Protein AF-A0AAV5C1N0-F1 (afdb_monomer)

Mean predicted aligned error: 14.55 Å

pLDDT: mean 70.45, std 25.02, range [22.5, 97.5]

Nearest PDB structures (foldseek):
  3pv3-assembly1_D  TM=8.594E-01  e=2.842E-11  Legionella fallonii
  5il9-assembly1_A  TM=8.150E-01  e=1.473E-11  Arabidopsis thaliana
  3pv2-assembly1_A  TM=8.608E-01  e=6.460E-11  Legionella fallonii
  5ilb-assembly1_A  TM=8.138E-01  e=8.494E-11  Arabidopsis thaliana
  3pv4-assembly1_A  TM=8.490E-01  e=3.525E-10  Legionella fallonii

Structure (mmCIF, N/CA/C/O backbone):
data_AF-A0AAV5C1N0-F1
#
_entry.id   AF-A0AAV5C1N0-F1
#
loop_
_atom_site.group_PDB
_atom_site.id
_atom_site.type_symbol
_atom_site.label_atom_id
_atom_site.label_alt_id
_atom_site.label_comp_id
_atom_site.label_asym_id
_atom_site.label_entity_id
_atom_site.label_seq_id
_atom_site.pdbx_PDB_ins_code
_atom_site.Cartn_x
_atom_site.Cartn_y
_atom_site.Cartn_z
_atom_site.occupancy
_atom_site.B_iso_or_equiv
_atom_site.auth_seq_id
_atom_site.auth_comp_id
_atom_site.auth_asym_id
_atom_site.auth_atom_id
_atom_site.pdbx_PDB_model_num
ATOM 1 N N . MET A 1 1 ? -68.574 27.569 -13.570 1.00 44.53 1 MET A N 1
ATOM 2 C CA . MET A 1 1 ? -67.885 26.895 -14.691 1.00 44.53 1 MET A CA 1
ATOM 3 C C . MET A 1 1 ? -66.525 27.544 -14.885 1.00 44.53 1 MET A C 1
ATOM 5 O O . MET A 1 1 ? -66.462 28.665 -15.374 1.00 44.53 1 MET A O 1
ATOM 9 N N . ARG A 1 2 ? -65.455 26.889 -14.433 1.00 36.78 2 ARG A N 1
ATOM 10 C CA . ARG A 1 2 ? -64.068 27.231 -14.766 1.00 36.78 2 ARG A CA 1
ATOM 11 C C . ARG A 1 2 ? -63.319 25.917 -14.945 1.00 36.78 2 ARG A C 1
ATOM 13 O O . ARG A 1 2 ? -63.436 25.041 -14.096 1.00 36.78 2 ARG A O 1
ATOM 20 N N . ALA A 1 3 ? -62.678 25.792 -16.099 1.00 36.94 3 ALA A N 1
ATOM 21 C CA . ALA A 1 3 ? -61.961 24.614 -16.547 1.00 36.94 3 ALA A CA 1
ATOM 22 C C . ALA A 1 3 ? -60.605 24.499 -15.842 1.00 36.94 3 ALA A C 1
ATOM 24 O O . ALA A 1 3 ? -59.922 25.502 -15.632 1.00 36.94 3 ALA A O 1
ATOM 25 N N . GLU A 1 4 ? -60.244 23.266 -15.504 1.00 35.31 4 GLU A N 1
ATOM 26 C CA . GLU A 1 4 ? -58.909 22.861 -15.083 1.00 35.31 4 GLU A CA 1
ATOM 27 C C . GLU A 1 4 ? -57.977 22.834 -16.302 1.00 35.31 4 GLU A C 1
ATOM 29 O O . GLU A 1 4 ? -58.313 22.270 -17.342 1.00 35.31 4 GLU A O 1
ATOM 34 N N . SER A 1 5 ? -56.790 23.427 -16.171 1.00 37.03 5 SER A N 1
ATOM 35 C CA . SER A 1 5 ? -55.675 23.215 -17.092 1.00 37.03 5 SER A CA 1
ATOM 36 C C . SER A 1 5 ? -54.483 22.687 -16.301 1.00 37.03 5 SER A C 1
ATOM 38 O O . SER A 1 5 ? -53.835 23.423 -15.556 1.00 37.03 5 SER A O 1
ATOM 40 N N . SER A 1 6 ? -54.223 21.395 -16.467 1.00 38.34 6 SER A N 1
ATOM 41 C CA . SER A 1 6 ? -53.024 20.692 -16.030 1.00 38.34 6 SER A CA 1
ATOM 42 C C . SER A 1 6 ? -51.804 21.162 -16.826 1.00 38.34 6 SER A C 1
ATOM 44 O O . SER A 1 6 ? -51.782 21.026 -18.050 1.00 38.34 6 SER A O 1
ATOM 46 N N . LEU A 1 7 ? -50.769 21.649 -16.144 1.00 36.94 7 LEU A N 1
ATOM 47 C CA . LEU A 1 7 ? -49.434 21.825 -16.717 1.00 36.94 7 LEU A CA 1
ATOM 48 C C . LEU A 1 7 ? -48.414 21.174 -15.783 1.00 36.94 7 LEU A C 1
ATOM 50 O O . LEU A 1 7 ? -48.184 21.631 -14.666 1.00 36.94 7 LEU A O 1
ATOM 54 N N . SER A 1 8 ? -47.836 20.070 -16.250 1.00 37.59 8 SER A N 1
ATOM 55 C CA . SER A 1 8 ? -46.669 19.425 -15.652 1.00 37.59 8 SER A CA 1
ATOM 56 C C . SER A 1 8 ? -45.430 20.316 -15.835 1.00 37.59 8 SER A C 1
ATOM 58 O O . SER A 1 8 ? -45.275 20.906 -16.908 1.00 37.59 8 SER A O 1
ATOM 60 N N . PRO A 1 9 ? -44.526 20.415 -14.844 1.00 33.91 9 PRO A N 1
ATOM 61 C CA . PRO A 1 9 ? -43.261 21.118 -15.027 1.00 33.91 9 PRO A CA 1
ATOM 62 C C . PRO A 1 9 ? -42.309 20.320 -15.943 1.00 33.91 9 PRO A C 1
ATOM 64 O O . PRO A 1 9 ? -42.365 19.086 -15.962 1.00 33.91 9 PRO A O 1
ATOM 67 N N . PRO A 1 10 ? -41.436 20.999 -16.711 1.00 34.69 10 PRO A N 1
ATOM 68 C CA . PRO A 1 10 ? -40.462 20.343 -17.579 1.00 34.69 10 PRO A CA 1
ATOM 69 C C . PRO A 1 10 ? -39.362 19.643 -16.756 1.00 34.69 10 PRO A C 1
ATOM 71 O O . PRO A 1 10 ? -39.074 20.070 -15.636 1.00 34.69 10 PRO A O 1
ATOM 74 N N . PRO A 1 11 ? -38.719 18.590 -17.295 1.00 33.69 11 PRO A N 1
ATOM 75 C CA . PRO A 1 11 ? -37.624 17.913 -16.610 1.00 33.69 11 PRO A CA 1
ATOM 76 C C . PRO A 1 11 ? -36.374 18.803 -16.532 1.00 33.69 11 PRO A C 1
ATOM 78 O O . PRO A 1 11 ? -36.029 19.504 -17.486 1.00 33.69 11 PRO A O 1
ATOM 81 N N . GLU A 1 12 ? -35.695 18.757 -15.384 1.00 33.94 12 GLU A N 1
ATOM 82 C CA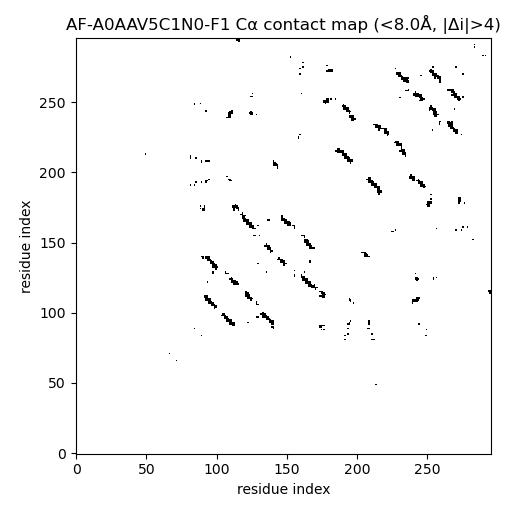 . GLU A 1 12 ? -34.456 19.493 -15.120 1.00 33.94 12 GLU A CA 1
ATOM 83 C C . GLU A 1 12 ? -33.305 19.089 -16.067 1.00 33.94 12 GLU A C 1
ATOM 85 O O . GLU A 1 12 ? -33.171 17.917 -16.435 1.00 33.94 12 GLU A O 1
ATOM 90 N N . PRO A 1 13 ? -32.414 20.029 -16.434 1.00 30.92 13 PRO A N 1
ATOM 91 C CA . PRO A 1 13 ? -31.246 19.729 -17.247 1.00 30.92 13 PRO A CA 1
ATOM 92 C C . PRO A 1 13 ? -30.165 18.989 -16.441 1.00 30.92 13 PRO A C 1
ATOM 94 O O . PRO A 1 13 ? -29.684 19.450 -15.406 1.00 30.92 13 PRO A O 1
ATOM 97 N N . HIS A 1 14 ? -29.707 17.856 -16.975 1.00 29.02 14 HIS A N 1
ATOM 98 C CA . HIS A 1 14 ? -28.542 17.126 -16.477 1.00 29.02 14 HIS A CA 1
ATOM 99 C C . HIS A 1 14 ? -27.260 17.974 -16.574 1.00 29.02 14 HIS A C 1
ATOM 101 O O . HIS A 1 14 ? -26.640 18.086 -17.635 1.00 29.02 14 HIS A O 1
ATOM 107 N N . HIS A 1 15 ? -26.800 18.520 -15.448 1.00 28.09 15 HIS A N 1
ATOM 108 C CA . HIS A 1 15 ? -25.473 19.123 -15.334 1.00 28.09 15 HIS A CA 1
ATOM 109 C C . HIS A 1 15 ? -24.375 18.044 -15.348 1.00 28.09 15 HIS A C 1
ATOM 111 O O . HIS A 1 15 ? -24.051 17.441 -14.324 1.00 28.09 15 HIS A O 1
ATOM 117 N N . ARG A 1 16 ? -23.741 17.830 -16.507 1.00 25.73 16 ARG A N 1
ATOM 118 C CA . ARG A 1 16 ? -22.434 17.157 -16.594 1.00 25.73 16 ARG A CA 1
ATOM 119 C C . ARG A 1 16 ? -21.362 18.082 -16.004 1.00 25.73 16 ARG A C 1
ATOM 121 O O . ARG A 1 16 ? -21.027 19.098 -16.607 1.00 25.73 16 ARG A O 1
ATOM 128 N N . ARG A 1 17 ? -20.822 17.749 -14.826 1.00 27.58 17 ARG A N 1
ATOM 129 C CA . ARG A 1 17 ? -19.675 18.460 -14.231 1.00 27.58 17 ARG A CA 1
ATOM 130 C C . ARG A 1 17 ? -18.381 18.022 -14.921 1.00 27.58 17 ARG A C 1
ATOM 132 O O . ARG A 1 17 ? -17.992 16.861 -14.830 1.00 27.58 17 ARG A O 1
ATOM 139 N N . GLY A 1 18 ? -17.740 18.953 -15.624 1.00 22.94 18 GLY A N 1
ATOM 140 C CA . GLY A 1 18 ? -16.372 18.810 -16.120 1.00 22.94 18 GLY A CA 1
ATOM 141 C C . GLY A 1 18 ? -15.344 19.009 -15.002 1.00 22.94 18 GLY A C 1
ATOM 142 O O . GLY A 1 18 ? -15.594 19.727 -14.036 1.00 22.94 18 GLY A O 1
ATOM 143 N N . TRP A 1 19 ? -14.190 18.360 -15.139 1.00 23.97 19 TRP A N 1
ATOM 144 C CA . TRP A 1 19 ? -13.042 18.495 -14.242 1.00 23.97 19 TRP A CA 1
ATOM 145 C C . TRP A 1 19 ? -12.209 19.728 -14.621 1.00 23.97 19 TRP A C 1
ATOM 147 O O . TRP A 1 19 ? -11.927 19.944 -15.800 1.00 23.97 19 TRP A O 1
ATOM 157 N N . ILE A 1 20 ? -11.799 20.517 -13.625 1.00 23.50 20 ILE A N 1
ATOM 158 C CA . ILE A 1 20 ? -10.892 21.664 -13.782 1.00 23.50 20 ILE A CA 1
ATOM 159 C C . ILE A 1 20 ? -9.464 21.198 -13.464 1.00 23.50 20 ILE A C 1
ATOM 161 O O . ILE A 1 20 ? -9.229 20.612 -12.409 1.00 23.50 20 ILE A O 1
ATOM 165 N N . TYR A 1 21 ? -8.520 21.469 -14.367 1.00 23.17 21 TYR A N 1
ATOM 166 C CA . TYR A 1 21 ? -7.080 21.325 -14.137 1.00 23.17 21 TYR A CA 1
ATOM 167 C C . TYR A 1 21 ? -6.487 22.691 -13.778 1.00 23.17 21 TYR A C 1
ATOM 169 O O . TYR A 1 21 ? -6.706 23.660 -14.502 1.00 23.17 21 TYR A O 1
ATOM 177 N N . ASP A 1 22 ? -5.719 22.751 -12.689 1.00 28.48 22 ASP A N 1
ATOM 178 C CA . ASP A 1 22 ? -4.916 23.917 -12.311 1.00 28.48 22 ASP A CA 1
ATOM 179 C C . ASP A 1 22 ? -3.481 23.746 -12.839 1.00 28.48 22 ASP A C 1
ATOM 181 O O . ASP A 1 22 ? -2.789 22.769 -12.527 1.00 28.48 22 ASP A O 1
ATOM 185 N N . ALA A 1 23 ? -3.057 24.679 -13.689 1.00 25.83 23 ALA A N 1
ATOM 186 C CA . ALA A 1 23 ? -1.699 24.793 -14.193 1.00 25.83 23 ALA A CA 1
ATOM 187 C C . ALA A 1 23 ? -0.957 25.810 -13.317 1.00 25.83 23 ALA A C 1
ATOM 189 O O . ALA A 1 23 ? -1.116 27.018 -13.475 1.00 25.83 23 ALA A O 1
ATOM 190 N N . GLY A 1 24 ? -0.156 25.313 -12.375 1.00 26.77 24 GLY A N 1
ATOM 191 C CA . GLY A 1 24 ? 0.537 26.157 -11.405 1.00 26.77 24 GLY A CA 1
ATOM 192 C C . GLY A 1 24 ? 1.529 27.163 -12.012 1.00 26.77 24 GLY A C 1
ATOM 193 O O . GLY A 1 24 ? 2.147 26.933 -13.051 1.00 26.77 24 GLY A O 1
ATOM 194 N N . GLY A 1 25 ? 1.748 28.253 -11.276 1.00 27.77 25 GLY A N 1
ATOM 195 C CA . GLY A 1 25 ? 2.894 29.165 -11.378 1.00 27.77 25 GLY A CA 1
ATOM 196 C C . GLY A 1 25 ? 3.112 29.852 -10.016 1.00 27.77 25 GLY A C 1
ATOM 197 O O . GLY A 1 25 ? 2.160 29.953 -9.251 1.00 27.77 25 GLY A O 1
ATOM 198 N N . ARG A 1 26 ? 4.291 30.342 -9.602 1.00 31.16 26 ARG A N 1
ATOM 199 C CA . ARG A 1 26 ? 5.593 30.635 -10.245 1.00 31.16 26 ARG A CA 1
ATOM 200 C C . ARG A 1 26 ? 6.709 30.690 -9.171 1.00 31.16 26 ARG A C 1
ATOM 202 O O . ARG A 1 26 ? 6.413 31.012 -8.026 1.00 31.16 26 ARG A O 1
ATOM 209 N N . ASP A 1 27 ? 7.973 30.511 -9.576 1.00 27.55 27 ASP A N 1
ATOM 210 C CA . ASP A 1 27 ? 9.177 31.053 -8.900 1.00 27.55 27 ASP A CA 1
ATOM 211 C C . ASP A 1 27 ? 9.728 32.215 -9.767 1.00 27.55 27 ASP A C 1
ATOM 213 O O . ASP A 1 27 ? 9.860 32.041 -10.986 1.00 27.55 27 ASP A O 1
ATOM 217 N N . PRO A 1 28 ? 9.978 33.420 -9.213 1.00 31.06 28 PRO A N 1
ATOM 218 C CA . PRO A 1 28 ? 10.222 34.642 -9.976 1.00 31.06 28 PRO A CA 1
ATOM 219 C C . PRO A 1 28 ? 11.709 34.904 -10.252 1.00 31.06 28 PRO A C 1
ATOM 221 O O . PRO A 1 28 ? 12.227 35.945 -9.868 1.00 31.06 28 PRO A O 1
ATOM 224 N N . ARG A 1 29 ? 12.428 34.013 -10.936 1.00 28.14 29 ARG A N 1
ATOM 225 C CA . ARG A 1 29 ? 13.792 34.309 -11.417 1.00 28.14 29 ARG A CA 1
ATOM 226 C C . ARG A 1 29 ? 14.078 33.577 -12.721 1.00 28.14 29 ARG A C 1
ATOM 228 O O . ARG A 1 29 ? 14.681 32.521 -12.690 1.00 28.14 29 ARG A O 1
ATOM 235 N N . ILE A 1 30 ? 13.610 34.134 -13.839 1.00 31.52 30 ILE A N 1
ATOM 236 C CA . ILE A 1 30 ? 14.197 34.098 -15.197 1.00 31.52 30 ILE A CA 1
ATOM 237 C C . ILE A 1 30 ? 13.247 34.920 -16.081 1.00 31.52 30 ILE A C 1
ATOM 239 O O . ILE A 1 30 ? 12.087 34.561 -16.283 1.00 31.52 30 ILE A O 1
ATOM 243 N N . GLY A 1 31 ? 13.727 36.065 -16.564 1.00 31.59 31 GLY A N 1
ATOM 244 C CA . GLY A 1 31 ? 13.015 36.899 -17.523 1.00 31.59 31 GLY A CA 1
ATOM 245 C C . GLY A 1 31 ? 13.106 36.305 -18.925 1.00 31.59 31 GLY A C 1
ATOM 246 O O . GLY A 1 31 ? 14.193 36.201 -19.483 1.00 31.59 31 GLY A O 1
ATOM 247 N N . CYS A 1 32 ? 11.959 35.943 -19.493 1.00 23.91 32 CYS A N 1
ATOM 248 C CA . CYS A 1 32 ? 11.733 35.853 -20.934 1.00 23.91 32 CYS A CA 1
ATOM 249 C C . CYS A 1 32 ? 10.249 36.124 -21.192 1.00 23.91 32 CYS A C 1
ATOM 251 O O . CYS A 1 32 ? 9.385 35.353 -20.775 1.00 23.91 32 CYS A O 1
ATOM 253 N N . SER A 1 33 ? 9.950 37.246 -21.847 1.00 26.34 33 SER A N 1
ATOM 254 C CA . SER A 1 33 ? 8.613 37.539 -22.352 1.00 26.34 33 SER A CA 1
ATOM 255 C C . SER A 1 33 ? 8.386 36.745 -23.633 1.00 26.34 33 SER A C 1
ATOM 257 O O . SER A 1 33 ? 9.151 36.915 -24.580 1.00 26.34 33 SER A O 1
ATOM 259 N N . VAL A 1 34 ? 7.319 35.952 -23.708 1.00 26.77 34 VAL A N 1
ATOM 260 C CA . VAL A 1 34 ? 6.735 35.562 -24.997 1.00 26.77 34 VAL A CA 1
ATOM 261 C C . VAL A 1 34 ? 5.218 35.569 -24.862 1.00 26.77 34 VAL A C 1
ATOM 263 O O . VAL A 1 34 ? 4.654 35.017 -23.918 1.00 26.77 34 VAL A O 1
ATOM 266 N N . ALA A 1 35 ? 4.598 36.278 -25.800 1.00 22.50 35 ALA A N 1
ATOM 267 C CA . ALA A 1 35 ? 3.173 36.483 -25.945 1.00 22.50 35 ALA A CA 1
ATOM 268 C C . ALA A 1 35 ? 2.392 35.165 -26.026 1.00 22.50 35 ALA A C 1
ATOM 270 O O . ALA A 1 35 ? 2.872 34.154 -26.538 1.00 22.50 35 ALA A O 1
ATOM 271 N N . ALA A 1 36 ? 1.158 35.216 -25.532 1.00 29.45 36 ALA A N 1
ATOM 272 C CA . ALA A 1 36 ? 0.193 34.139 -25.618 1.00 29.45 36 ALA A CA 1
ATOM 273 C C . ALA A 1 36 ? -0.060 33.747 -27.084 1.00 29.45 36 ALA A C 1
ATOM 275 O O . ALA A 1 36 ? -0.732 34.461 -27.824 1.00 29.45 36 ALA A O 1
ATOM 276 N N . GLN A 1 37 ? 0.450 32.585 -27.481 1.00 22.94 37 GLN A N 1
ATOM 277 C CA . GLN A 1 37 ? -0.051 31.823 -28.616 1.00 22.94 37 GLN A CA 1
ATOM 278 C C . GLN A 1 37 ? -0.238 30.375 -28.166 1.00 22.94 37 GLN A C 1
ATOM 280 O O . GLN A 1 37 ? 0.661 29.736 -27.622 1.00 22.94 37 GLN A O 1
ATOM 285 N N . HIS A 1 38 ? -1.466 29.894 -28.326 1.00 29.88 38 HIS A N 1
ATOM 286 C CA . HIS A 1 38 ? -1.871 28.534 -28.021 1.00 29.88 38 HIS A CA 1
ATOM 287 C C . HIS A 1 38 ? -1.184 27.550 -28.977 1.00 29.88 38 HIS A C 1
ATOM 289 O O . HIS A 1 38 ? -1.619 27.379 -30.113 1.00 29.88 38 HIS A O 1
ATOM 295 N N . THR A 1 39 ? -0.167 26.840 -28.493 1.00 23.78 39 THR A N 1
ATOM 296 C CA . THR A 1 39 ? 0.412 25.680 -29.186 1.00 23.78 39 THR A CA 1
ATOM 297 C C . THR A 1 39 ? 0.686 24.561 -28.184 1.00 23.78 39 THR A C 1
ATOM 299 O O . THR A 1 39 ? 1.431 24.723 -27.218 1.00 23.78 39 THR A O 1
ATOM 302 N N . LYS A 1 40 ? 0.058 23.397 -28.401 1.00 29.91 40 LYS A N 1
ATOM 303 C CA . LYS A 1 40 ? 0.331 22.162 -27.654 1.00 29.91 40 LYS A CA 1
ATOM 304 C C . LYS A 1 40 ? 1.699 21.624 -28.081 1.00 29.91 40 LYS A C 1
ATOM 306 O O . LYS A 1 40 ? 1.840 21.137 -29.197 1.00 29.91 40 LYS A O 1
ATOM 311 N N . HIS A 1 41 ? 2.680 21.658 -27.184 1.00 24.55 41 HIS A N 1
ATOM 312 C CA . HIS A 1 41 ? 3.932 20.921 -27.347 1.00 24.55 41 HIS A CA 1
ATOM 313 C C . HIS A 1 41 ? 3.937 19.694 -26.434 1.00 24.55 41 HIS A C 1
ATOM 315 O O . HIS A 1 41 ? 3.961 19.816 -25.212 1.00 24.55 41 HIS A O 1
ATOM 321 N N . ILE A 1 42 ? 3.966 18.505 -27.036 1.00 31.16 42 ILE A N 1
ATOM 322 C CA . ILE A 1 42 ? 4.436 17.291 -26.366 1.00 31.16 42 ILE A CA 1
ATOM 323 C C . ILE A 1 42 ? 5.962 17.365 -26.397 1.00 31.16 42 ILE A C 1
ATOM 325 O O . ILE A 1 42 ? 6.571 17.220 -27.455 1.00 31.16 42 ILE A O 1
ATOM 329 N N . ARG A 1 43 ? 6.591 17.640 -25.251 1.00 24.92 43 ARG A N 1
ATOM 330 C CA . ARG A 1 43 ? 8.040 17.470 -25.103 1.00 24.92 43 ARG A CA 1
ATOM 331 C C . ARG A 1 43 ? 8.323 16.025 -24.722 1.00 24.92 43 ARG A C 1
ATOM 333 O O . ARG A 1 43 ? 8.085 15.624 -23.589 1.00 24.92 43 ARG A O 1
ATOM 340 N N . ILE A 1 44 ? 8.873 15.274 -25.669 1.00 28.92 44 ILE A N 1
ATOM 341 C CA . ILE A 1 44 ? 9.624 14.054 -25.378 1.00 28.92 44 ILE A CA 1
ATOM 342 C C . ILE A 1 44 ? 11.040 14.519 -25.027 1.00 28.92 44 ILE A C 1
ATOM 344 O O . ILE A 1 44 ? 11.819 14.869 -25.913 1.00 28.92 44 ILE A O 1
ATOM 348 N N . CYS A 1 45 ? 11.358 14.604 -23.736 1.00 23.61 45 CYS A N 1
ATOM 349 C CA . CYS A 1 45 ? 12.742 14.764 -23.294 1.00 23.61 45 CYS A CA 1
ATOM 350 C C . CYS A 1 45 ? 13.368 13.369 -23.160 1.00 23.61 45 CYS A C 1
ATOM 352 O O . CYS A 1 45 ? 12.765 12.463 -22.593 1.00 23.61 45 CYS A O 1
ATOM 354 N N . GLY A 1 46 ? 14.538 13.196 -23.774 1.00 25.33 46 GLY A N 1
ATOM 355 C CA . GLY A 1 46 ? 15.156 11.899 -24.039 1.00 25.33 46 GLY A CA 1
ATOM 356 C C . GLY A 1 46 ? 15.556 11.060 -22.818 1.00 25.33 46 GLY A C 1
ATOM 357 O O . GLY A 1 46 ? 15.682 11.541 -21.696 1.00 25.33 46 GLY A O 1
ATOM 358 N N . ASN A 1 47 ? 15.800 9.784 -23.132 1.00 28.02 47 ASN A N 1
ATOM 359 C CA . ASN A 1 47 ? 16.362 8.667 -22.358 1.00 28.02 47 ASN A CA 1
ATOM 360 C C . ASN A 1 47 ? 15.593 8.068 -21.171 1.00 28.02 47 ASN A C 1
ATOM 362 O O . ASN A 1 47 ? 15.956 6.970 -20.752 1.00 28.02 47 ASN A O 1
ATOM 366 N N . SER A 1 48 ? 14.485 8.654 -20.724 1.00 32.41 48 SER A N 1
ATOM 367 C CA . SER A 1 48 ? 13.623 8.046 -19.698 1.00 32.41 48 SER A CA 1
ATOM 368 C C . SER A 1 48 ? 12.198 7.940 -20.237 1.00 32.41 48 SER A C 1
ATOM 370 O O . SER A 1 48 ? 11.470 8.926 -20.260 1.00 32.41 48 SER A O 1
ATOM 372 N N . GLY A 1 49 ? 11.813 6.762 -20.739 1.00 29.47 49 GLY A N 1
ATOM 373 C CA . GLY A 1 49 ? 10.511 6.496 -21.369 1.00 29.47 49 GLY A CA 1
ATOM 374 C C . GLY A 1 49 ? 9.323 6.566 -20.404 1.00 29.47 49 GLY A C 1
ATOM 375 O O . GLY A 1 49 ? 8.707 5.548 -20.109 1.00 29.47 49 GLY A O 1
ATOM 376 N N . VAL A 1 50 ? 8.994 7.762 -19.919 1.00 31.23 50 VAL A N 1
ATOM 377 C CA . VAL A 1 50 ? 7.826 8.030 -19.076 1.00 31.23 50 VAL A CA 1
ATOM 378 C C . VAL A 1 50 ? 6.719 8.620 -19.946 1.00 31.23 50 VAL A C 1
ATOM 380 O O . VAL A 1 50 ? 6.865 9.714 -20.491 1.00 31.23 50 VAL A O 1
ATOM 383 N N . ILE A 1 51 ? 5.598 7.906 -20.065 1.00 33.44 51 ILE A N 1
ATOM 384 C CA . ILE A 1 51 ? 4.372 8.412 -20.690 1.00 33.44 51 ILE A CA 1
ATOM 385 C C . ILE A 1 51 ? 3.438 8.871 -19.568 1.00 33.44 51 ILE A C 1
ATOM 387 O O . ILE A 1 51 ? 3.024 8.079 -18.726 1.00 33.44 51 ILE A O 1
ATOM 391 N N . LEU A 1 52 ? 3.117 10.164 -19.544 1.00 28.44 52 LEU A N 1
ATOM 392 C CA . LEU A 1 52 ? 2.026 10.704 -18.735 1.00 28.44 52 LEU A CA 1
ATOM 393 C C . LEU A 1 52 ? 0.779 10.778 -19.619 1.00 28.44 52 LEU A C 1
ATOM 395 O O . LEU A 1 52 ? 0.719 11.614 -20.520 1.00 28.44 52 LEU A O 1
ATOM 399 N N . VAL A 1 53 ? -0.213 9.924 -19.361 1.00 32.44 53 VAL A N 1
ATOM 400 C CA . VAL A 1 53 ? -1.521 10.004 -20.023 1.00 32.44 53 VAL A CA 1
ATOM 401 C C . VAL A 1 53 ? -2.457 10.845 -19.159 1.00 32.44 53 VAL A C 1
ATOM 403 O O . VAL A 1 53 ? -2.802 10.476 -18.039 1.00 32.44 53 VAL A O 1
ATOM 406 N N . ALA A 1 54 ? -2.851 12.009 -19.674 1.00 29.45 54 ALA A N 1
ATOM 407 C CA . ALA A 1 54 ? -3.942 12.804 -19.125 1.00 29.45 54 ALA A CA 1
ATOM 408 C C . ALA A 1 54 ? -5.192 12.571 -19.984 1.00 29.45 54 ALA A C 1
ATOM 410 O O . ALA A 1 54 ? -5.197 12.900 -21.171 1.00 29.45 54 ALA A O 1
ATOM 411 N N . HIS A 1 55 ? -6.257 12.023 -19.396 1.00 26.89 55 HIS A N 1
ATOM 412 C CA . HIS A 1 55 ? -7.544 11.894 -20.076 1.00 26.89 55 HIS A CA 1
ATOM 413 C C . HIS A 1 55 ? -8.265 13.247 -20.100 1.00 26.89 55 HIS A C 1
ATOM 415 O O . HIS A 1 55 ? -8.956 13.619 -19.156 1.00 26.89 55 HIS A O 1
ATOM 421 N N . HIS A 1 56 ? -8.144 13.970 -21.213 1.00 28.70 56 HIS A N 1
ATOM 422 C CA . HIS A 1 56 ? -9.102 15.008 -21.583 1.00 28.70 56 HIS A CA 1
ATOM 423 C C . HIS A 1 56 ? -9.888 14.552 -22.809 1.00 28.70 56 HIS A C 1
ATOM 425 O O . HIS A 1 56 ? -9.342 14.442 -23.905 1.00 28.70 56 HIS A O 1
ATOM 431 N N . HIS A 1 57 ? -11.189 14.327 -22.627 1.00 32.59 57 HIS A N 1
ATOM 432 C CA . HIS A 1 57 ? -12.133 14.217 -23.733 1.00 32.59 57 HIS A CA 1
ATOM 433 C C . HIS A 1 57 ? -12.224 15.565 -24.459 1.00 32.59 57 HIS A C 1
ATOM 435 O O . HIS A 1 57 ? -12.912 16.474 -23.999 1.00 32.59 57 HIS A O 1
ATOM 441 N N . LEU A 1 58 ? -11.545 15.691 -25.598 1.00 28.84 58 LEU A N 1
ATOM 442 C CA . LEU A 1 58 ? -11.819 16.715 -26.605 1.00 28.84 58 LEU A CA 1
ATOM 443 C C . LEU A 1 58 ? -11.729 16.077 -27.994 1.00 28.84 58 LEU A C 1
ATOM 445 O O . LEU A 1 58 ? -10.748 15.406 -28.314 1.00 28.84 58 LEU A O 1
ATOM 449 N N . SER A 1 59 ? -12.769 16.294 -28.798 1.00 30.44 59 SER A N 1
ATOM 450 C CA . SER A 1 59 ? -12.858 15.892 -30.203 1.00 30.44 59 SER A CA 1
ATOM 451 C C . SER A 1 59 ? -11.640 16.378 -31.013 1.00 30.44 59 SER A C 1
ATOM 453 O O . SER A 1 59 ? -11.116 17.461 -30.735 1.00 30.44 59 SER A O 1
ATOM 455 N N . PRO A 1 60 ? -11.163 15.611 -32.011 1.00 37.16 60 PRO A N 1
ATOM 456 C CA . PRO A 1 60 ? -9.883 15.875 -32.656 1.00 37.16 60 PRO A CA 1
ATOM 457 C C . PRO A 1 60 ? -10.016 17.008 -33.679 1.00 37.16 60 PRO A C 1
ATOM 459 O O . PRO A 1 60 ? -10.791 16.903 -34.622 1.00 37.16 60 PRO A O 1
ATOM 462 N N . GLN A 1 61 ? -9.236 18.080 -33.517 1.00 34.12 61 GLN A N 1
ATOM 463 C CA . GLN A 1 61 ? -9.080 19.114 -34.555 1.00 34.12 61 GLN A CA 1
ATOM 464 C C . GLN A 1 61 ? -7.650 19.266 -35.087 1.00 34.12 61 GLN A C 1
ATOM 466 O O . GLN A 1 61 ? -7.423 20.107 -35.946 1.00 34.12 61 GLN A O 1
ATOM 471 N N . PHE A 1 62 ? -6.690 18.430 -34.675 1.00 33.97 62 PHE A N 1
ATOM 472 C CA . PHE A 1 62 ? -5.363 18.410 -35.304 1.00 33.97 62 PHE A CA 1
ATOM 473 C C . PHE A 1 62 ? -4.800 16.984 -35.375 1.00 33.97 62 PHE A C 1
ATOM 475 O O . PHE A 1 62 ? -4.920 16.247 -34.390 1.00 33.97 62 PHE A O 1
ATOM 482 N N . PRO A 1 63 ? -4.189 16.576 -36.506 1.00 35.94 63 PRO A N 1
ATOM 483 C CA . PRO A 1 63 ? -3.563 15.269 -36.623 1.00 35.94 63 PRO A CA 1
ATOM 484 C C . PRO A 1 63 ? -2.340 15.213 -35.704 1.00 35.94 63 PRO A C 1
ATOM 486 O O . PRO A 1 63 ? -1.380 15.966 -35.857 1.00 35.94 63 PRO A O 1
ATOM 489 N N . MET A 1 64 ? -2.399 14.324 -34.715 1.00 36.41 64 MET A N 1
ATOM 490 C CA . MET A 1 64 ? -1.244 13.969 -33.895 1.00 36.41 64 MET A CA 1
ATOM 491 C C . MET A 1 64 ? -0.187 13.292 -34.779 1.00 36.41 64 MET A C 1
ATOM 493 O O . MET A 1 64 ? -0.561 12.546 -35.689 1.00 36.41 64 MET A O 1
ATOM 497 N N . PRO A 1 65 ? 1.118 13.495 -34.519 1.00 44.81 65 PRO A N 1
ATOM 498 C CA . PRO A 1 65 ? 2.153 12.722 -35.189 1.00 44.81 65 PRO A CA 1
ATOM 499 C C . PRO A 1 65 ? 1.889 11.232 -34.950 1.00 44.81 65 PRO A C 1
ATOM 501 O O . PRO A 1 65 ? 1.801 10.772 -33.809 1.00 44.81 65 PRO A O 1
ATOM 504 N N . VAL A 1 66 ? 1.703 10.493 -36.044 1.00 47.69 66 VAL A N 1
ATOM 505 C CA . VAL A 1 66 ? 1.438 9.055 -36.021 1.00 47.69 66 VAL A CA 1
ATOM 506 C C . VAL A 1 66 ? 2.696 8.370 -35.498 1.00 47.69 66 VAL A C 1
ATOM 508 O O . VAL A 1 66 ? 3.720 8.315 -36.176 1.00 47.69 66 VAL A O 1
ATOM 511 N N . LEU A 1 67 ? 2.636 7.884 -34.259 1.00 50.59 67 LEU A N 1
ATOM 512 C CA . LEU A 1 67 ? 3.668 7.009 -33.717 1.00 50.59 67 LEU A CA 1
ATOM 513 C C . LEU A 1 67 ? 3.753 5.748 -34.600 1.00 50.59 67 LEU A C 1
ATOM 515 O O . LEU A 1 67 ? 2.716 5.245 -35.033 1.00 50.59 67 LEU A O 1
ATOM 519 N N . PRO A 1 68 ? 4.954 5.200 -34.852 1.00 58.88 68 PRO A N 1
ATOM 520 C CA . PRO A 1 68 ? 5.107 3.935 -35.566 1.00 58.88 68 PRO A CA 1
ATOM 521 C C . PRO A 1 68 ? 4.197 2.856 -34.960 1.00 58.88 68 PRO A C 1
ATOM 523 O O . PRO A 1 68 ? 4.156 2.715 -33.737 1.00 58.88 68 PRO A O 1
ATOM 526 N N . GLY A 1 69 ? 3.504 2.065 -35.787 1.00 60.22 69 GLY A N 1
ATOM 527 C CA . GLY A 1 69 ? 2.424 1.167 -35.334 1.00 60.22 69 GLY A CA 1
ATOM 528 C C . GLY A 1 69 ? 2.786 0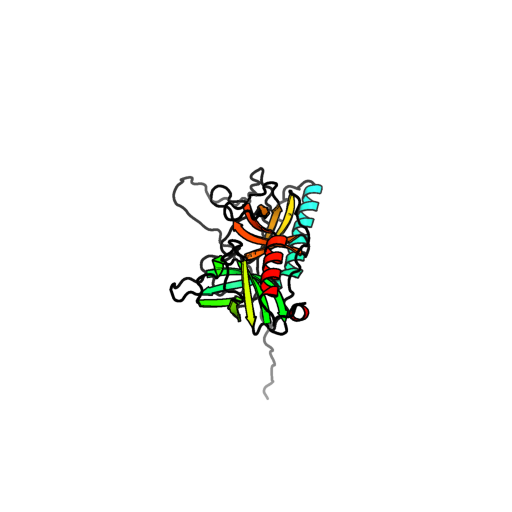.207 -34.186 1.00 60.22 69 GLY A C 1
ATOM 529 O O . GLY A 1 69 ? 1.941 -0.106 -33.352 1.00 60.22 69 GLY A O 1
ATOM 530 N N . ARG A 1 70 ? 4.060 -0.200 -34.060 1.00 56.16 70 ARG A N 1
ATOM 531 C CA . ARG A 1 70 ? 4.545 -1.012 -32.922 1.00 56.16 70 ARG A CA 1
ATOM 532 C C . ARG A 1 70 ? 4.562 -0.260 -31.585 1.00 56.16 70 ARG A C 1
ATOM 534 O O . ARG A 1 70 ? 4.288 -0.864 -30.554 1.00 56.16 70 ARG A O 1
ATOM 541 N N . LEU A 1 71 ? 4.870 1.037 -31.587 1.00 56.69 71 LEU A N 1
ATOM 542 C CA . LEU A 1 71 ? 4.870 1.871 -30.379 1.00 56.69 71 LEU A CA 1
ATOM 543 C C . LEU A 1 71 ? 3.445 2.248 -29.956 1.00 56.69 71 LEU A C 1
ATOM 545 O O . LEU A 1 71 ? 3.169 2.320 -28.762 1.00 56.69 71 LEU A O 1
ATOM 549 N N . GLN A 1 72 ? 2.528 2.401 -30.917 1.00 57.12 72 GLN A N 1
ATOM 550 C CA . GLN A 1 72 ? 1.093 2.544 -30.642 1.00 57.12 72 GLN A CA 1
ATOM 551 C C . GLN A 1 72 ? 0.504 1.301 -29.969 1.00 57.12 72 GLN A C 1
ATOM 553 O O . GLN A 1 72 ? -0.177 1.431 -28.955 1.00 57.12 72 GLN A O 1
ATOM 558 N N . GLY A 1 73 ? 0.814 0.101 -30.475 1.00 62.81 73 GLY A N 1
ATOM 559 C CA . GLY A 1 73 ? 0.328 -1.149 -29.880 1.00 62.81 73 GLY A CA 1
ATOM 560 C C . GLY A 1 73 ? 0.806 -1.365 -28.439 1.00 62.81 73 GLY A C 1
ATOM 561 O O . GLY A 1 73 ? 0.026 -1.787 -27.589 1.00 62.81 73 GLY A O 1
ATOM 562 N N . LEU A 1 74 ? 2.063 -1.019 -28.140 1.00 65.44 74 LEU A N 1
ATOM 563 C CA . LEU A 1 74 ? 2.615 -1.103 -26.782 1.00 65.44 74 LEU A CA 1
ATOM 564 C C . LEU A 1 74 ? 1.987 -0.080 -25.827 1.00 65.44 74 LEU A C 1
ATOM 566 O O . LEU A 1 74 ? 1.658 -0.438 -24.700 1.00 65.44 74 LEU A O 1
ATOM 570 N N . ALA A 1 75 ? 1.786 1.164 -26.272 1.00 65.38 75 ALA A N 1
ATOM 571 C CA . ALA A 1 75 ? 1.136 2.192 -25.460 1.00 65.38 75 ALA A CA 1
ATOM 572 C C . ALA A 1 75 ? -0.308 1.796 -25.103 1.00 65.38 75 ALA A C 1
ATOM 574 O O . ALA A 1 75 ? -0.671 1.803 -23.931 1.00 65.38 75 ALA A O 1
ATOM 575 N N . MET A 1 76 ? -1.088 1.330 -26.087 1.00 69.88 76 MET A N 1
ATOM 576 C CA . MET A 1 76 ? -2.454 0.841 -25.852 1.00 69.88 76 MET A CA 1
ATOM 577 C C . MET A 1 76 ? -2.501 -0.359 -24.898 1.00 69.88 76 MET A C 1
ATOM 579 O O . MET A 1 76 ? -3.430 -0.481 -24.102 1.00 69.88 76 MET A O 1
ATOM 583 N N . HIS A 1 77 ? -1.509 -1.251 -24.965 1.00 81.69 77 HIS A N 1
ATOM 584 C CA . HIS A 1 77 ? -1.426 -2.397 -24.064 1.00 81.69 77 HIS A CA 1
ATOM 585 C C . HIS A 1 77 ? -1.146 -1.980 -22.611 1.00 81.69 77 HIS A C 1
ATOM 587 O O . HIS A 1 77 ? -1.753 -2.522 -21.690 1.00 81.69 77 HIS A O 1
ATOM 593 N N . ILE A 1 78 ? -0.260 -1.002 -22.406 1.00 81.00 78 ILE A N 1
ATOM 594 C CA . ILE A 1 78 ? 0.099 -0.492 -21.076 1.00 81.00 78 ILE A CA 1
ATOM 595 C C . ILE A 1 78 ? -1.066 0.283 -20.447 1.00 81.00 78 ILE A C 1
ATOM 597 O O . ILE A 1 78 ? -1.345 0.094 -19.265 1.00 81.00 78 ILE A O 1
ATOM 601 N N . ASP A 1 79 ? -1.770 1.110 -21.223 1.00 82.62 79 ASP A N 1
ATOM 602 C CA . ASP A 1 79 ? -2.934 1.855 -20.727 1.00 82.62 79 ASP A CA 1
ATOM 603 C C . ASP A 1 79 ? -4.047 0.902 -20.286 1.00 82.62 79 ASP A C 1
ATOM 605 O O . ASP A 1 79 ? -4.577 1.026 -19.180 1.00 82.62 79 ASP A O 1
ATOM 609 N N . LYS A 1 80 ? -4.322 -0.120 -21.103 1.00 88.00 80 LYS A N 1
ATOM 610 C CA . LYS A 1 80 ? -5.273 -1.178 -20.760 1.00 88.00 80 LYS A CA 1
ATOM 611 C C . LYS A 1 80 ? -4.858 -1.924 -19.487 1.00 88.00 80 LYS A C 1
ATOM 613 O O . LYS A 1 80 ? -5.691 -2.142 -18.616 1.00 88.00 80 LYS A O 1
ATOM 618 N N . MET A 1 81 ? -3.574 -2.255 -19.341 1.00 87.94 81 MET A N 1
ATOM 619 C CA . MET A 1 81 ? -3.051 -2.895 -18.130 1.00 87.94 81 MET A CA 1
ATOM 620 C C . MET A 1 81 ? -3.256 -2.019 -16.887 1.00 87.94 81 MET A C 1
ATOM 622 O O . MET A 1 81 ? -3.662 -2.522 -15.841 1.00 87.94 81 MET A O 1
ATOM 626 N N . ALA A 1 82 ? -2.998 -0.712 -16.980 1.00 88.56 82 ALA A N 1
ATOM 627 C CA . ALA A 1 82 ? -3.198 0.218 -15.871 1.00 88.56 82 ALA A CA 1
ATOM 628 C C . ALA A 1 82 ? -4.682 0.341 -15.481 1.00 88.56 82 ALA A C 1
ATOM 630 O O . ALA A 1 82 ? -4.997 0.347 -14.289 1.00 88.56 82 ALA A O 1
ATOM 631 N N . GLU A 1 83 ? -5.581 0.397 -16.465 1.00 91.31 83 GLU A N 1
ATOM 632 C CA . GLU A 1 83 ? -7.032 0.437 -16.261 1.00 91.31 83 GLU A CA 1
ATOM 633 C C . GLU A 1 83 ? -7.558 -0.853 -15.615 1.00 91.31 83 GLU A C 1
ATOM 635 O O . GLU A 1 83 ? -8.272 -0.795 -14.614 1.00 91.31 83 GLU A O 1
ATOM 640 N N . GLU A 1 84 ? -7.163 -2.019 -16.129 1.00 92.62 84 GLU A N 1
ATOM 641 C CA . GLU A 1 84 ? -7.535 -3.324 -15.570 1.00 92.62 84 GLU A CA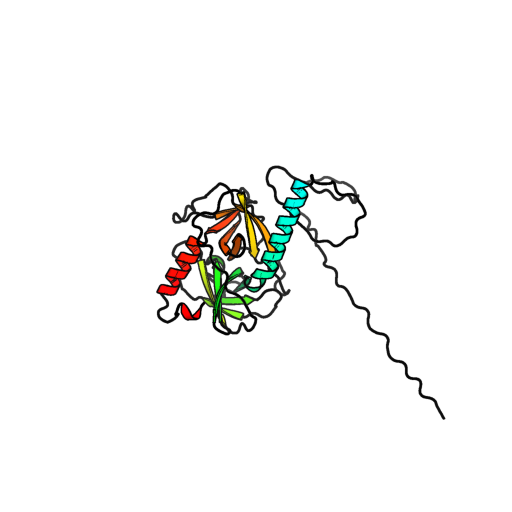 1
ATOM 642 C C . GLU A 1 84 ? -7.041 -3.463 -14.126 1.00 92.62 84 GLU A C 1
ATOM 644 O O . GLU A 1 84 ? -7.818 -3.801 -13.232 1.00 92.62 84 GLU A O 1
ATOM 649 N N . THR A 1 85 ? -5.781 -3.093 -13.874 1.00 90.94 85 THR A N 1
ATOM 650 C CA . THR A 1 85 ? -5.202 -3.132 -12.524 1.00 90.94 85 THR A CA 1
ATOM 651 C C . THR A 1 85 ? -5.946 -2.184 -11.578 1.00 90.94 85 THR A C 1
ATOM 653 O O . THR A 1 85 ? -6.203 -2.537 -10.427 1.00 90.94 85 THR A O 1
ATOM 656 N N . PHE A 1 86 ? -6.321 -0.982 -12.034 1.00 93.00 86 PHE A N 1
ATOM 657 C CA . PHE A 1 86 ? -7.133 -0.070 -11.229 1.00 93.00 86 PHE A CA 1
ATOM 658 C C . PHE A 1 86 ? -8.478 -0.704 -10.884 1.00 93.00 86 PHE A C 1
ATOM 660 O O . PHE A 1 86 ? -8.830 -0.791 -9.709 1.00 93.00 86 PHE A O 1
ATOM 667 N N . ASN A 1 87 ? -9.217 -1.170 -11.889 1.00 92.88 87 ASN A N 1
ATOM 668 C CA . ASN A 1 87 ? -10.557 -1.723 -11.715 1.00 92.88 87 ASN A CA 1
ATOM 669 C C . ASN A 1 87 ? -10.568 -2.912 -10.749 1.00 92.88 87 ASN A C 1
ATOM 671 O O . ASN A 1 87 ? -11.473 -3.005 -9.920 1.00 92.88 87 ASN A O 1
ATOM 675 N N . GLU A 1 88 ? -9.542 -3.760 -10.801 1.00 93.81 88 GLU A N 1
ATOM 676 C CA . GLU A 1 88 ? -9.428 -4.930 -9.935 1.00 93.81 88 GLU A CA 1
ATOM 677 C C . GLU A 1 88 ? -8.984 -4.582 -8.504 1.00 93.81 88 GLU A C 1
ATOM 679 O O . GLU A 1 88 ? -9.554 -5.099 -7.543 1.00 93.81 88 GLU A O 1
ATOM 684 N N . HIS A 1 89 ? -8.008 -3.681 -8.337 1.00 95.12 89 HIS A N 1
ATOM 685 C CA . HIS A 1 89 ? -7.287 -3.546 -7.061 1.00 95.12 89 HIS A CA 1
ATOM 686 C C . HIS A 1 89 ? -7.534 -2.238 -6.308 1.00 95.12 89 HIS A C 1
ATOM 688 O O . HIS A 1 89 ? -7.157 -2.142 -5.139 1.00 95.12 89 HIS A O 1
ATOM 694 N N . HIS A 1 90 ? -8.162 -1.219 -6.912 1.00 94.50 90 HIS A N 1
ATOM 695 C CA . HIS A 1 90 ? -8.284 0.100 -6.271 1.00 94.50 90 HIS A CA 1
ATOM 696 C C . HIS A 1 90 ? -8.971 0.035 -4.903 1.00 94.50 90 HIS A C 1
ATOM 698 O O . HIS A 1 90 ? -8.494 0.681 -3.975 1.00 94.50 90 HIS A O 1
ATOM 704 N N . LYS A 1 91 ? -10.025 -0.782 -4.749 1.00 95.00 91 LYS A N 1
ATOM 705 C CA . LYS A 1 91 ? -10.770 -0.968 -3.485 1.00 95.00 91 LYS A CA 1
ATOM 706 C C . LYS A 1 91 ? -9.915 -1.528 -2.349 1.00 95.00 91 LYS A C 1
ATOM 708 O O . LYS A 1 91 ? -10.225 -1.308 -1.183 1.00 95.00 91 LYS A O 1
ATOM 713 N N . SER A 1 92 ? -8.838 -2.228 -2.682 1.00 96.81 92 SER A N 1
ATOM 714 C CA . SER A 1 92 ? -7.898 -2.802 -1.722 1.00 96.81 92 SER A CA 1
ATOM 715 C C . SER A 1 92 ? -6.817 -1.816 -1.285 1.00 96.81 92 SER A C 1
ATOM 717 O O . SER A 1 92 ? -6.001 -2.158 -0.434 1.00 96.81 92 SER A O 1
ATOM 719 N N . VAL A 1 93 ? -6.784 -0.605 -1.843 1.00 96.88 93 VAL A N 1
ATOM 720 C CA . VAL A 1 93 ? -5.824 0.445 -1.493 1.00 96.88 93 VAL A CA 1
ATOM 721 C C . VAL A 1 93 ? -6.542 1.524 -0.697 1.00 96.88 93 VAL A C 1
ATOM 723 O O . VAL A 1 93 ? -7.522 2.106 -1.150 1.00 96.88 93 VAL A O 1
ATOM 726 N N . VAL A 1 94 ? -6.047 1.807 0.503 1.00 96.19 94 VAL A N 1
ATOM 727 C CA . VAL A 1 94 ? -6.695 2.707 1.457 1.00 96.19 94 VAL A CA 1
ATOM 728 C C . VAL A 1 94 ? -5.865 3.954 1.694 1.00 96.19 94 VAL A C 1
ATOM 730 O O . VAL A 1 94 ? -4.632 3.948 1.639 1.00 96.19 94 VAL A O 1
ATOM 733 N N . TYR A 1 95 ? -6.566 5.039 1.986 1.00 94.75 95 TYR A N 1
ATOM 734 C CA . TYR A 1 95 ? -5.952 6.275 2.416 1.00 94.75 95 TYR A CA 1
ATOM 735 C C . TYR A 1 95 ? -5.755 6.245 3.924 1.00 94.75 95 TYR A C 1
ATOM 737 O O . TYR A 1 95 ? -6.724 6.052 4.653 1.00 94.75 95 TYR A O 1
ATOM 745 N N . VAL A 1 96 ? -4.533 6.460 4.400 1.00 94.25 96 VAL A N 1
ATOM 746 C CA . VAL A 1 96 ? -4.209 6.404 5.829 1.00 94.25 96 VAL A CA 1
ATOM 747 C C . VAL A 1 96 ? -3.921 7.805 6.347 1.00 94.25 96 VAL A C 1
ATOM 749 O O . VAL A 1 96 ? -3.125 8.547 5.765 1.00 94.25 96 VAL A O 1
ATOM 752 N N . MET A 1 97 ? -4.550 8.150 7.467 1.00 92.69 97 MET A N 1
ATOM 753 C CA . MET A 1 97 ? -4.349 9.408 8.173 1.00 92.69 97 MET A CA 1
ATOM 754 C C . MET A 1 97 ? -3.880 9.150 9.595 1.00 92.69 97 MET A C 1
ATOM 756 O O . MET A 1 97 ? -4.530 8.443 10.362 1.00 92.69 97 MET A O 1
ATOM 760 N N . GLY A 1 98 ? -2.759 9.766 9.934 1.00 90.81 98 GLY A N 1
ATOM 761 C CA . GLY A 1 98 ? -2.179 9.798 11.260 1.00 90.81 98 GLY A CA 1
ATOM 762 C C . GLY A 1 98 ? -2.350 11.171 11.895 1.00 90.81 98 GLY A C 1
ATOM 763 O O . GLY A 1 98 ? -2.167 12.198 11.235 1.00 90.81 98 GLY A O 1
ATOM 764 N N . ARG A 1 99 ? -2.748 11.200 13.165 1.00 90.19 99 ARG A N 1
ATOM 765 C CA . ARG A 1 99 ? -2.862 12.422 13.964 1.00 90.19 99 ARG A CA 1
ATOM 766 C C . ARG A 1 99 ? -2.045 12.248 15.239 1.00 90.19 99 ARG A C 1
ATOM 768 O O . ARG A 1 99 ? -2.251 11.283 15.980 1.00 90.19 99 ARG A O 1
ATOM 775 N N . SER A 1 100 ? -1.157 13.202 15.497 1.00 87.81 100 SER A N 1
ATOM 776 C CA . SER A 1 100 ? -0.383 13.283 16.735 1.00 87.81 100 SER A CA 1
ATOM 777 C C . SER A 1 100 ? -0.938 14.394 17.621 1.00 87.81 100 SER A C 1
ATOM 779 O O . SER A 1 100 ? -1.188 15.497 17.149 1.00 87.81 100 SER A O 1
ATOM 781 N N . ALA A 1 101 ? -1.092 14.146 18.916 1.00 83.81 101 ALA A N 1
ATOM 782 C CA . ALA A 1 101 ? -1.452 15.156 19.904 1.00 83.81 101 ALA A CA 1
ATOM 783 C C . ALA A 1 101 ? -0.374 16.249 20.026 1.00 83.81 101 ALA A C 1
ATOM 785 O O . ALA A 1 101 ? -0.677 17.372 20.421 1.00 83.81 101 ALA A O 1
ATOM 786 N N . ALA A 1 102 ? 0.873 15.937 19.654 1.00 82.94 102 ALA A N 1
ATOM 787 C CA . ALA A 1 102 ? 2.002 16.861 19.703 1.00 82.94 102 ALA A CA 1
ATOM 788 C C . ALA A 1 102 ? 2.096 17.798 18.483 1.00 82.94 102 ALA A C 1
ATOM 790 O O . ALA A 1 102 ? 2.897 18.733 18.495 1.00 82.94 102 ALA A O 1
ATOM 791 N N . SER A 1 103 ? 1.314 17.570 17.421 1.00 78.81 103 SER A N 1
ATOM 792 C CA . SER A 1 103 ? 1.356 18.395 16.210 1.00 78.81 103 SER A CA 1
ATOM 793 C C . SER A 1 103 ? -0.028 18.594 15.607 1.00 78.81 103 SER A C 1
ATOM 795 O O . SER A 1 103 ? -0.782 17.644 15.453 1.00 78.81 103 SER A O 1
ATOM 797 N N . THR A 1 104 ? -0.334 19.795 15.124 1.00 74.62 104 THR A N 1
ATOM 798 C CA . THR A 1 104 ? -1.568 20.045 14.352 1.00 74.62 104 THR A CA 1
ATOM 799 C C . THR A 1 104 ? -1.539 19.432 12.944 1.00 74.62 104 THR A C 1
ATOM 801 O O . THR A 1 104 ? -2.542 19.461 12.230 1.00 74.62 104 THR A O 1
ATOM 804 N N . GLY A 1 105 ? -0.394 18.881 12.526 1.00 78.31 105 GLY A N 1
ATOM 805 C CA . GLY A 1 105 ? -0.223 18.212 11.244 1.00 78.31 105 GLY A CA 1
ATOM 806 C C . GLY A 1 105 ? -0.924 16.856 11.196 1.00 78.31 105 GLY A C 1
ATOM 807 O O . GLY A 1 105 ? -0.894 16.087 12.153 1.00 78.31 105 GLY A O 1
ATOM 808 N N . ILE A 1 106 ? -1.526 16.552 10.045 1.00 83.69 106 ILE A N 1
ATOM 809 C CA . ILE A 1 106 ? -2.047 15.218 9.734 1.00 83.69 106 ILE A CA 1
ATOM 810 C C . ILE A 1 106 ? -1.011 14.529 8.847 1.00 83.69 106 ILE A C 1
ATOM 812 O O . ILE A 1 106 ? -0.756 14.995 7.730 1.00 83.69 106 ILE A O 1
ATOM 816 N N . ALA A 1 107 ? -0.425 13.435 9.333 1.00 86.69 107 ALA A N 1
ATOM 817 C CA . ALA A 1 107 ? 0.374 12.537 8.513 1.00 86.69 107 ALA A CA 1
ATOM 818 C C . ALA A 1 107 ? -0.560 11.828 7.532 1.00 86.69 107 ALA A C 1
ATOM 820 O O . ALA A 1 107 ? -1.638 11.367 7.906 1.00 86.69 107 ALA A O 1
ATOM 821 N N . LYS A 1 108 ? -0.193 11.786 6.254 1.00 88.81 108 LYS A N 1
ATOM 822 C CA . LYS A 1 108 ? -1.069 11.244 5.219 1.00 88.81 108 LYS A CA 1
ATOM 823 C C . LYS A 1 108 ? -0.290 10.326 4.297 1.00 88.81 108 LYS A C 1
ATOM 825 O O . LYS A 1 108 ? 0.722 10.729 3.724 1.00 88.81 108 LYS A O 1
ATOM 830 N N . SER A 1 109 ? -0.794 9.114 4.129 1.00 91.81 109 SER A N 1
ATOM 831 C CA . SER A 1 109 ? -0.111 8.056 3.396 1.00 91.81 109 SER A CA 1
ATOM 832 C C . SER A 1 109 ? -1.090 7.098 2.728 1.00 91.81 109 SER A C 1
ATOM 834 O O . SER A 1 109 ? -2.309 7.282 2.765 1.00 91.81 109 SER A O 1
ATOM 836 N N . THR A 1 110 ? -0.533 6.086 2.079 1.00 95.25 110 THR A N 1
ATOM 837 C CA . THR A 1 110 ? -1.262 4.987 1.465 1.00 95.25 110 THR A CA 1
ATOM 838 C C . THR A 1 110 ? -1.038 3.714 2.279 1.00 95.25 110 THR A C 1
ATOM 840 O O . THR A 1 110 ? 0.022 3.523 2.871 1.00 95.25 110 THR A O 1
ATOM 843 N N . GLY A 1 111 ? -2.021 2.824 2.289 1.00 96.31 111 GLY A N 1
ATOM 844 C CA . GLY A 1 111 ? -1.850 1.433 2.693 1.00 96.31 111 GLY A CA 1
ATOM 845 C C . GLY A 1 111 ? -2.630 0.512 1.764 1.00 96.31 111 GLY A C 1
ATOM 846 O O . GLY A 1 111 ? -3.399 0.977 0.924 1.00 96.31 111 GLY A O 1
ATOM 847 N N . PHE A 1 112 ? -2.460 -0.796 1.914 1.00 97.50 112 PHE A N 1
ATOM 848 C CA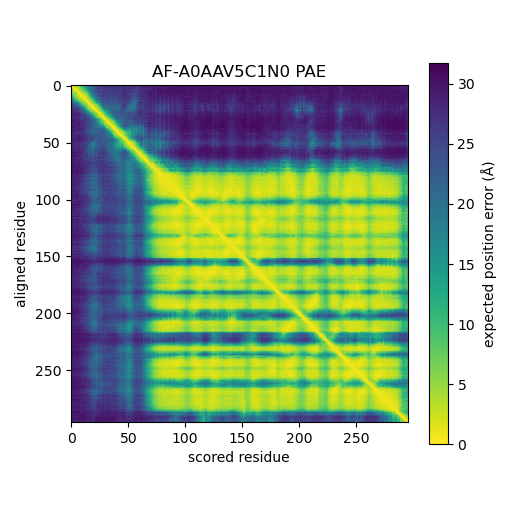 . PHE A 1 112 ? -3.245 -1.780 1.172 1.00 97.50 112 PHE A CA 1
ATOM 849 C C . PHE A 1 112 ? -3.687 -2.944 2.054 1.00 97.50 112 PHE A C 1
ATOM 851 O O . PHE A 1 112 ? -3.029 -3.295 3.034 1.00 97.50 112 PHE A O 1
ATOM 858 N N . VAL A 1 113 ? -4.835 -3.521 1.715 1.00 96.88 113 VAL A N 1
ATOM 859 C CA . VAL A 1 113 ? -5.488 -4.588 2.469 1.00 96.88 113 VAL A CA 1
ATOM 860 C C . VAL A 1 113 ? -4.730 -5.897 2.264 1.00 96.88 113 VAL A C 1
ATOM 862 O O . VAL A 1 113 ? -4.510 -6.334 1.137 1.00 96.88 113 VAL A O 1
ATOM 865 N N . ILE A 1 114 ? -4.357 -6.530 3.372 1.00 94.62 114 ILE A N 1
ATOM 866 C CA . ILE A 1 114 ? -3.602 -7.795 3.418 1.00 94.62 114 ILE A CA 1
ATOM 867 C C . ILE A 1 114 ? -4.388 -8.937 4.069 1.00 94.62 114 ILE A C 1
ATOM 869 O O . ILE A 1 114 ? -3.890 -10.051 4.176 1.00 94.62 114 ILE A O 1
ATOM 873 N N . GLY A 1 115 ? -5.604 -8.661 4.532 1.00 92.25 115 GLY A N 1
ATOM 874 C CA . GLY A 1 115 ? -6.490 -9.657 5.117 1.00 92.25 115 GLY A CA 1
ATOM 875 C C . GLY A 1 115 ? -7.805 -9.031 5.557 1.00 92.25 115 GLY A C 1
ATOM 876 O O . GLY A 1 115 ? -7.864 -7.836 5.862 1.00 92.25 115 GLY A O 1
ATOM 877 N N . ARG A 1 116 ? -8.868 -9.832 5.601 1.00 90.12 116 ARG A N 1
ATOM 878 C CA . ARG A 1 116 ? -10.198 -9.391 6.028 1.00 90.12 116 ARG A CA 1
ATOM 879 C C . ARG A 1 116 ? -10.895 -10.490 6.822 1.00 90.12 116 ARG A C 1
ATOM 881 O O . ARG A 1 116 ? -10.812 -11.654 6.459 1.00 90.12 116 ARG A O 1
ATOM 888 N N . LYS A 1 117 ? -11.638 -10.098 7.859 1.00 88.88 117 LYS A N 1
ATOM 889 C CA . LYS A 1 117 ? -12.602 -10.950 8.561 1.00 88.88 117 LYS A CA 1
ATOM 890 C C . LYS A 1 117 ? -13.857 -10.150 8.898 1.00 88.88 117 LYS A C 1
ATOM 892 O O . LYS A 1 117 ? -13.803 -9.252 9.734 1.00 88.88 117 LYS A O 1
ATOM 897 N N . GLY A 1 118 ? -14.996 -10.489 8.295 1.00 90.62 118 GLY A N 1
ATOM 898 C CA . GLY A 1 118 ? -16.249 -9.761 8.527 1.00 90.62 118 GLY A CA 1
ATOM 899 C C . GLY A 1 118 ? -16.109 -8.279 8.163 1.00 90.62 118 GLY A C 1
ATOM 900 O O . GLY A 1 118 ? -15.794 -7.958 7.017 1.00 90.62 118 GLY A O 1
ATOM 901 N N . THR A 1 119 ? -16.307 -7.394 9.143 1.00 93.00 119 THR A N 1
ATOM 902 C CA . THR A 1 119 ? -16.154 -5.932 9.007 1.00 93.00 119 THR A CA 1
ATOM 903 C C . THR A 1 119 ? -14.784 -5.416 9.459 1.00 93.00 119 THR A C 1
ATOM 905 O O . THR A 1 119 ? -14.563 -4.210 9.557 1.00 93.00 119 THR A O 1
ATOM 908 N N . SER A 1 120 ? -13.847 -6.316 9.756 1.00 92.25 120 SER A N 1
ATOM 909 C CA . SER A 1 120 ? -12.471 -5.976 10.108 1.00 92.25 120 SER A CA 1
ATOM 91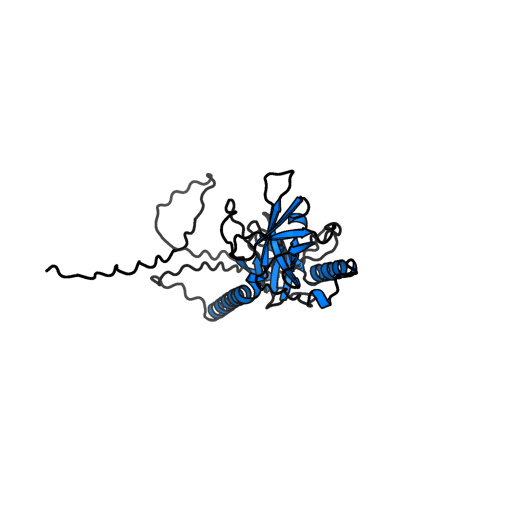0 C C . SER A 1 120 ? -11.544 -6.204 8.917 1.00 92.25 120 SER A C 1
ATOM 912 O O . SER A 1 120 ? -11.576 -7.272 8.299 1.00 92.25 120 SER A O 1
ATOM 914 N N . CYS A 1 121 ? -10.649 -5.259 8.639 1.00 94.75 121 CYS A N 1
ATOM 915 C CA . CYS A 1 121 ? -9.576 -5.434 7.660 1.00 94.75 121 CYS A CA 1
ATOM 916 C C . CYS A 1 121 ? -8.199 -5.146 8.265 1.00 94.75 121 CYS A C 1
ATOM 918 O O . CYS A 1 121 ? -8.033 -4.244 9.091 1.00 94.75 121 CYS A O 1
ATOM 920 N N . LEU A 1 122 ? -7.202 -5.904 7.816 1.00 94.19 122 LEU A N 1
ATOM 921 C CA . LEU A 1 122 ? -5.792 -5.648 8.072 1.00 94.19 122 LEU A CA 1
ATOM 922 C C . LEU A 1 122 ? -5.194 -4.884 6.901 1.00 94.19 122 LEU A C 1
ATOM 924 O O . LEU A 1 122 ? -5.379 -5.260 5.743 1.00 94.19 122 LEU A O 1
ATOM 928 N N . VAL A 1 123 ? -4.442 -3.838 7.215 1.00 95.62 123 VAL A N 1
ATOM 929 C CA . VAL A 1 123 ? -3.808 -2.956 6.240 1.00 95.62 123 VAL A CA 1
ATOM 930 C C . VAL A 1 123 ? -2.312 -2.913 6.509 1.00 95.62 123 VAL A C 1
ATOM 932 O O . VAL A 1 123 ? -1.881 -2.687 7.642 1.00 95.62 123 VAL A O 1
ATOM 935 N N . MET A 1 124 ? -1.526 -3.107 5.456 1.00 95.38 124 MET A N 1
ATOM 936 C CA . MET A 1 124 ? -0.082 -2.910 5.457 1.00 95.38 124 MET A CA 1
ATOM 937 C C . MET A 1 124 ? 0.263 -1.523 4.913 1.00 95.38 124 MET A C 1
ATOM 939 O O . MET A 1 124 ? -0.373 -1.036 3.977 1.00 95.38 124 MET A O 1
ATOM 943 N N . LEU A 1 125 ? 1.263 -0.883 5.517 1.00 94.94 125 LEU A N 1
ATOM 944 C CA . LEU A 1 125 ? 1.715 0.465 5.178 1.00 94.94 125 LEU A CA 1
ATOM 945 C C . LEU A 1 125 ? 3.160 0.709 5.630 1.00 94.94 125 LEU A C 1
ATOM 947 O O . LEU A 1 125 ? 3.758 -0.104 6.341 1.00 94.94 125 LEU A O 1
ATOM 951 N N . CYS A 1 126 ? 3.702 1.873 5.270 1.00 92.31 126 CYS A N 1
ATOM 952 C CA . CYS A 1 126 ? 4.997 2.317 5.771 1.00 92.31 126 CYS A CA 1
ATOM 953 C C . CYS A 1 126 ? 4.939 2.711 7.249 1.00 92.31 126 CYS A C 1
ATOM 955 O O . CYS A 1 126 ? 4.148 3.556 7.665 1.00 92.31 126 CYS A O 1
ATOM 957 N N . ALA A 1 127 ? 5.853 2.159 8.035 1.00 90.69 127 ALA A N 1
ATOM 958 C CA . ALA A 1 127 ? 5.962 2.412 9.464 1.00 90.69 127 ALA A CA 1
ATOM 959 C C . ALA A 1 127 ? 6.230 3.882 9.813 1.00 90.69 127 ALA A C 1
ATOM 961 O O . ALA A 1 127 ? 5.630 4.419 10.746 1.00 90.69 127 ALA A O 1
ATOM 962 N N . HIS A 1 128 ? 7.125 4.554 9.084 1.00 87.88 128 HIS A N 1
ATOM 963 C CA . HIS A 1 128 ? 7.448 5.962 9.333 1.00 87.88 128 HIS A CA 1
ATOM 964 C C . HIS A 1 128 ? 6.248 6.903 9.168 1.00 87.88 128 HIS A C 1
ATOM 966 O O . HIS A 1 128 ? 6.279 7.998 9.717 1.00 87.88 128 HIS A O 1
ATOM 972 N N . GLN A 1 129 ? 5.200 6.478 8.455 1.00 87.88 129 GLN A N 1
ATOM 973 C CA . GLN A 1 129 ? 3.987 7.271 8.257 1.00 87.88 129 GLN A CA 1
ATOM 974 C C . GLN A 1 129 ? 3.049 7.249 9.459 1.00 87.88 129 GLN A C 1
ATOM 976 O O . GLN A 1 129 ? 2.197 8.120 9.548 1.00 87.88 129 GLN A O 1
ATOM 981 N N . VAL A 1 130 ? 3.200 6.268 10.357 1.00 87.81 130 VAL A N 1
ATOM 982 C CA . VAL A 1 130 ? 2.321 6.107 11.522 1.00 87.81 130 VAL A CA 1
ATOM 983 C C . VAL A 1 130 ? 3.049 6.022 12.856 1.00 87.81 130 VAL A C 1
ATOM 985 O O . VAL A 1 130 ? 2.429 5.813 13.896 1.00 87.81 130 VAL A O 1
ATOM 988 N N . ARG A 1 131 ? 4.378 6.159 12.874 1.00 83.81 131 ARG A N 1
ATOM 989 C CA . ARG A 1 131 ? 5.209 5.887 14.059 1.00 83.81 131 ARG A CA 1
ATOM 990 C C . ARG A 1 131 ? 4.781 6.690 15.289 1.00 83.81 131 ARG A C 1
ATOM 992 O O . ARG A 1 131 ? 4.614 6.103 16.355 1.00 83.81 131 ARG A O 1
ATOM 999 N N . ASN A 1 132 ? 4.547 7.988 15.112 1.00 83.06 132 ASN A N 1
ATOM 1000 C CA . ASN A 1 132 ? 4.338 8.946 16.203 1.00 83.06 132 ASN A CA 1
ATOM 1001 C C . ASN A 1 132 ? 2.871 9.374 16.371 1.00 83.06 132 ASN A C 1
ATOM 1003 O O . ASN A 1 132 ? 2.595 10.342 17.075 1.00 83.06 132 ASN A O 1
ATOM 1007 N N . ASP A 1 133 ? 1.943 8.676 15.714 1.00 84.19 133 ASP A N 1
ATOM 1008 C CA . ASP A 1 133 ? 0.526 9.030 15.768 1.00 84.19 133 ASP A CA 1
ATOM 1009 C C . ASP A 1 133 ? -0.196 8.363 16.934 1.00 84.19 133 ASP A C 1
ATOM 1011 O O . ASP A 1 133 ? -0.044 7.154 17.173 1.00 84.19 133 ASP A O 1
ATOM 1015 N N . ASP A 1 134 ? -1.022 9.163 17.602 1.00 86.62 134 ASP A N 1
ATOM 1016 C CA . ASP A 1 134 ? -1.893 8.772 18.710 1.00 86.62 134 ASP A CA 1
ATOM 1017 C C . ASP A 1 134 ? -3.231 8.227 18.200 1.00 86.62 134 ASP A C 1
ATOM 1019 O O . ASP A 1 134 ? -3.828 7.331 18.799 1.00 86.62 134 ASP A O 1
ATOM 1023 N N . ALA A 1 135 ? -3.692 8.740 17.057 1.00 91.50 135 ALA A N 1
ATOM 1024 C CA . ALA A 1 135 ? -4.888 8.275 16.376 1.00 91.50 135 ALA A CA 1
ATOM 1025 C C . ALA A 1 135 ? -4.591 8.007 14.900 1.00 91.50 135 ALA A C 1
ATOM 1027 O O . ALA A 1 135 ? -4.049 8.860 14.198 1.00 91.50 135 ALA A O 1
ATOM 1028 N N . ILE A 1 136 ? -4.994 6.827 14.427 1.00 94.38 136 ILE A N 1
ATOM 1029 C CA . ILE A 1 136 ? -4.935 6.459 13.014 1.00 94.38 136 ILE A CA 1
ATOM 1030 C C . ILE A 1 136 ? -6.354 6.214 12.530 1.00 94.38 136 ILE A C 1
ATOM 1032 O O . ILE A 1 136 ? -7.137 5.525 13.190 1.00 94.38 136 ILE A O 1
ATOM 1036 N N . THR A 1 137 ? -6.671 6.755 11.365 1.00 95.31 137 THR A N 1
ATOM 1037 C CA . THR A 1 137 ? -7.884 6.422 10.628 1.00 95.31 137 THR A CA 1
ATOM 1038 C C . THR A 1 137 ? -7.541 6.024 9.200 1.00 95.31 137 THR A C 1
ATOM 1040 O O . THR A 1 137 ? -6.492 6.395 8.663 1.00 95.31 137 THR A O 1
ATOM 1043 N N . ILE A 1 138 ? -8.418 5.239 8.582 1.00 95.38 138 ILE A N 1
ATOM 1044 C CA . ILE A 1 138 ? -8.351 4.921 7.158 1.00 95.38 138 ILE A CA 1
ATOM 1045 C C . ILE A 1 138 ? -9.603 5.425 6.444 1.00 95.38 138 ILE A C 1
ATOM 1047 O O . ILE A 1 138 ? -10.667 5.511 7.051 1.00 95.38 138 ILE A O 1
ATOM 1051 N N . ARG A 1 139 ? -9.491 5.719 5.149 1.00 94.06 139 ARG A N 1
ATOM 1052 C CA . ARG A 1 139 ? -10.634 5.917 4.247 1.00 94.06 139 ARG A CA 1
ATOM 1053 C C . ARG A 1 139 ? -10.528 4.973 3.067 1.00 94.06 139 ARG A C 1
ATOM 1055 O O . ARG A 1 139 ? -9.434 4.772 2.528 1.00 94.06 139 ARG A O 1
ATOM 1062 N N . LEU A 1 140 ? -11.668 4.438 2.654 1.00 94.81 140 LEU A N 1
ATOM 1063 C CA . LEU A 1 140 ? -11.763 3.682 1.416 1.00 94.81 140 LEU A CA 1
ATOM 1064 C C . LEU A 1 140 ? -11.772 4.622 0.195 1.00 94.81 140 LEU A C 1
ATOM 1066 O O . LEU A 1 140 ? -12.108 5.806 0.322 1.00 94.81 140 LEU A O 1
ATOM 1070 N N . PRO A 1 141 ? -11.412 4.116 -0.997 1.00 93.50 141 PRO A N 1
ATOM 1071 C CA . PRO A 1 141 ? -11.478 4.877 -2.241 1.00 93.50 141 PRO A CA 1
ATOM 1072 C C . PRO A 1 141 ? -12.847 5.500 -2.494 1.00 93.50 141 PRO A C 1
ATOM 1074 O O . PRO A 1 141 ? -13.878 4.844 -2.361 1.00 93.50 141 PRO A O 1
ATOM 1077 N N . GLY A 1 142 ? -12.852 6.770 -2.890 1.00 89.38 142 GLY A N 1
ATOM 1078 C CA . GLY A 1 142 ? -14.067 7.489 -3.261 1.00 89.38 142 GLY A CA 1
ATOM 1079 C C . GLY A 1 142 ? -14.983 7.823 -2.082 1.00 89.38 142 GLY A C 1
ATOM 1080 O O . GLY A 1 142 ? -16.073 8.345 -2.305 1.00 89.38 142 GLY A O 1
ATOM 1081 N N . GLN A 1 143 ? -14.551 7.568 -0.843 1.00 90.00 143 GLN A N 1
ATOM 1082 C CA . GLN A 1 143 ? -15.338 7.809 0.361 1.00 90.00 143 GLN A CA 1
ATOM 1083 C C . GLN A 1 143 ? -14.758 8.928 1.227 1.00 90.00 143 GLN A C 1
ATOM 1085 O O . GLN A 1 143 ? -13.566 9.245 1.190 1.00 90.00 143 GLN A O 1
ATOM 1090 N N . THR A 1 144 ? -15.631 9.526 2.034 1.00 89.50 144 THR A N 1
ATOM 1091 C CA . THR A 1 144 ? -15.269 10.507 3.064 1.00 89.50 144 THR A CA 1
ATOM 1092 C C . THR A 1 144 ? -15.269 9.915 4.469 1.00 89.50 144 THR A C 1
ATOM 1094 O O . THR A 1 144 ? -14.674 10.517 5.360 1.00 89.50 144 THR A O 1
ATOM 1097 N N . GLU A 1 145 ? -15.922 8.767 4.667 1.00 92.00 145 GLU A N 1
ATOM 1098 C CA . GLU A 1 145 ? -16.012 8.082 5.956 1.00 92.00 145 GLU A CA 1
ATOM 1099 C C . GLU A 1 145 ? -14.637 7.607 6.433 1.00 92.00 145 GLU A C 1
ATOM 1101 O O . GLU A 1 145 ? -13.872 7.009 5.674 1.00 92.00 145 GLU A O 1
ATOM 1106 N N . GLU A 1 146 ? -14.327 7.913 7.694 1.00 93.62 146 GLU A N 1
ATOM 1107 C CA . GLU A 1 146 ? -13.085 7.533 8.357 1.00 93.62 146 GLU A CA 1
ATOM 1108 C C . GLU A 1 146 ? -13.323 6.365 9.315 1.00 93.62 146 GLU A C 1
ATOM 1110 O O . GLU A 1 146 ? -14.083 6.477 10.275 1.00 93.62 146 GLU A O 1
ATOM 1115 N N . TYR A 1 147 ? -12.585 5.278 9.119 1.00 95.75 147 TYR A N 1
ATOM 1116 C CA . TYR A 1 147 ? -12.599 4.117 9.999 1.00 95.75 147 TYR A CA 1
ATOM 1117 C C . TYR A 1 147 ? -11.425 4.193 10.963 1.00 95.75 147 TYR A C 1
ATOM 1119 O O . TYR A 1 147 ? -10.272 4.338 10.545 1.00 95.75 147 TYR A O 1
ATOM 1127 N N . ARG A 1 148 ? -11.690 4.085 12.267 1.00 95.94 148 ARG A N 1
ATOM 1128 C CA . ARG A 1 148 ? -10.623 4.070 13.273 1.00 95.94 148 ARG A CA 1
ATOM 1129 C C . ARG A 1 148 ? -9.774 2.816 13.105 1.00 95.94 148 ARG A C 1
ATOM 1131 O O . ARG A 1 148 ? -10.299 1.708 13.024 1.00 95.94 148 ARG A O 1
ATOM 1138 N N . ALA A 1 149 ? -8.460 3.002 13.109 1.00 95.19 149 ALA A N 1
ATOM 1139 C CA . ALA A 1 149 ? -7.502 1.921 13.009 1.00 95.19 149 ALA A CA 1
ATOM 1140 C C . ALA A 1 149 ? -6.613 1.832 14.253 1.00 95.19 149 ALA A C 1
ATOM 1142 O O . ALA A 1 149 ? -6.289 2.825 14.907 1.00 95.19 149 ALA A O 1
ATOM 1143 N N . THR A 1 150 ? -6.204 0.610 14.569 1.00 92.06 150 THR A N 1
ATOM 1144 C CA . THR A 1 150 ? -5.312 0.276 15.680 1.00 92.06 150 THR A CA 1
ATOM 1145 C C . THR A 1 150 ? -4.022 -0.324 15.142 1.00 92.06 150 THR A C 1
ATOM 1147 O O . THR A 1 150 ? -4.041 -1.131 14.215 1.00 92.06 150 THR A O 1
ATOM 1150 N N . LYS A 1 151 ? -2.877 0.083 15.701 1.00 88.94 151 LYS A N 1
ATOM 1151 C CA . LYS A 1 151 ? -1.577 -0.521 15.372 1.00 88.94 151 LYS A CA 1
ATOM 1152 C C . LYS A 1 151 ? -1.549 -1.947 15.919 1.00 88.94 151 LYS A C 1
ATOM 1154 O O . LYS A 1 151 ? -1.797 -2.142 17.106 1.00 88.94 151 LYS A O 1
ATOM 1159 N N . MET A 1 152 ? -1.231 -2.921 15.070 1.00 85.75 152 MET A N 1
ATOM 1160 C CA . MET A 1 152 ? -1.255 -4.343 15.437 1.00 85.75 152 MET A CA 1
ATOM 1161 C C . MET A 1 152 ? 0.077 -4.874 15.972 1.00 85.75 152 MET A C 1
ATOM 1163 O O . MET A 1 152 ? 0.125 -5.979 16.508 1.00 85.75 152 MET A O 1
ATOM 1167 N N . ASP A 1 153 ? 1.163 -4.118 15.827 1.00 70.81 153 ASP A N 1
ATOM 1168 C CA . ASP A 1 153 ? 2.452 -4.422 16.447 1.00 70.81 153 ASP A CA 1
ATOM 1169 C C . ASP A 1 153 ? 3.145 -3.119 16.865 1.00 70.81 153 ASP A C 1
ATOM 1171 O O . ASP A 1 153 ? 2.915 -2.052 16.286 1.00 70.81 153 ASP A O 1
ATOM 1175 N N . LYS A 1 154 ? 4.012 -3.209 17.875 1.00 58.72 154 LYS A N 1
ATOM 1176 C CA . LYS A 1 154 ? 4.807 -2.092 18.393 1.00 58.72 154 LYS A CA 1
ATOM 1177 C C . LYS A 1 154 ? 6.009 -1.744 17.513 1.00 58.72 154 LYS A C 1
ATOM 1179 O O . LYS A 1 154 ? 6.637 -0.718 17.759 1.00 58.72 154 LYS A O 1
ATOM 1184 N N . TYR A 1 155 ? 6.364 -2.549 16.506 1.00 55.16 155 TYR A N 1
ATOM 1185 C CA . TYR A 1 155 ? 7.723 -2.489 15.969 1.00 55.16 155 TYR A CA 1
ATOM 1186 C C . TYR A 1 155 ? 7.874 -2.243 14.471 1.00 55.16 155 TYR A C 1
ATOM 1188 O O . TYR A 1 155 ? 7.863 -3.139 13.640 1.00 55.16 155 TYR A O 1
ATOM 1196 N N . CYS A 1 156 ? 8.240 -0.986 14.223 1.00 52.12 156 CYS A N 1
ATOM 1197 C CA . CYS A 1 156 ? 9.048 -0.470 13.123 1.00 52.12 156 CYS A CA 1
ATOM 1198 C C . CYS A 1 156 ? 10.573 -0.682 13.350 1.00 52.12 156 CYS A C 1
ATOM 1200 O O . CYS A 1 156 ? 11.381 -0.090 12.636 1.00 52.12 156 CYS A O 1
ATOM 1202 N N . ALA A 1 157 ? 10.995 -1.412 14.400 1.00 52.84 157 ALA A N 1
ATOM 1203 C CA . ALA A 1 157 ? 12.376 -1.351 14.922 1.00 52.84 157 ALA A CA 1
ATOM 1204 C C . ALA A 1 157 ? 13.406 -2.221 14.196 1.00 52.84 157 ALA A C 1
ATOM 1206 O O . ALA A 1 157 ? 14.597 -2.066 14.436 1.00 52.84 157 ALA A O 1
ATOM 1207 N N . ASN A 1 158 ? 12.989 -3.108 13.296 1.00 63.34 158 ASN A N 1
ATOM 1208 C CA . ASN A 1 158 ? 13.928 -3.918 12.517 1.00 63.34 158 ASN A CA 1
ATOM 1209 C C . ASN A 1 158 ? 14.410 -3.221 11.230 1.00 63.34 158 ASN A C 1
ATOM 1211 O O . ASN A 1 158 ? 14.923 -3.883 10.334 1.00 63.34 158 ASN A O 1
ATOM 1215 N N . GLY A 1 159 ? 14.193 -1.907 11.095 1.00 69.94 159 GLY A N 1
ATOM 1216 C CA . GLY A 1 159 ? 14.625 -1.123 9.930 1.00 69.94 159 GLY A CA 1
ATOM 1217 C C . GLY A 1 159 ? 13.880 -1.430 8.623 1.00 69.94 159 GLY A C 1
ATOM 1218 O O . GLY A 1 159 ? 14.155 -0.803 7.600 1.00 69.94 159 GLY A O 1
ATOM 1219 N N . SER A 1 160 ? 12.907 -2.349 8.635 1.00 78.44 160 SER A N 1
ATOM 1220 C CA . SER A 1 160 ? 12.157 -2.743 7.434 1.00 78.44 160 SER A CA 1
ATOM 1221 C C . SER A 1 160 ? 11.166 -1.679 6.953 1.00 78.44 160 SER A C 1
ATOM 1223 O O . SER A 1 160 ? 10.800 -1.671 5.781 1.00 78.44 160 SER A O 1
ATOM 1225 N N . ASP A 1 161 ? 10.806 -0.741 7.833 1.00 87.25 161 ASP A N 1
ATOM 1226 C CA . ASP A 1 161 ? 9.844 0.334 7.582 1.00 87.25 161 ASP A CA 1
ATOM 1227 C C . ASP A 1 161 ? 8.431 -0.161 7.202 1.00 87.25 161 ASP A C 1
ATOM 1229 O O . ASP A 1 161 ? 7.706 0.471 6.437 1.00 87.25 161 ASP A O 1
ATOM 1233 N N . ILE A 1 162 ? 8.011 -1.284 7.786 1.00 89.56 162 ILE A N 1
ATOM 1234 C CA . ILE A 1 162 ? 6.688 -1.887 7.581 1.00 89.56 162 ILE A CA 1
ATOM 1235 C C . ILE A 1 162 ? 5.874 -1.810 8.874 1.00 89.56 162 ILE A C 1
ATOM 1237 O O . ILE A 1 162 ? 6.392 -2.068 9.961 1.00 89.56 162 ILE A O 1
ATOM 1241 N N . ALA A 1 163 ? 4.594 -1.473 8.747 1.00 91.00 163 ALA A N 1
ATOM 1242 C CA . ALA A 1 163 ? 3.608 -1.545 9.816 1.00 91.00 16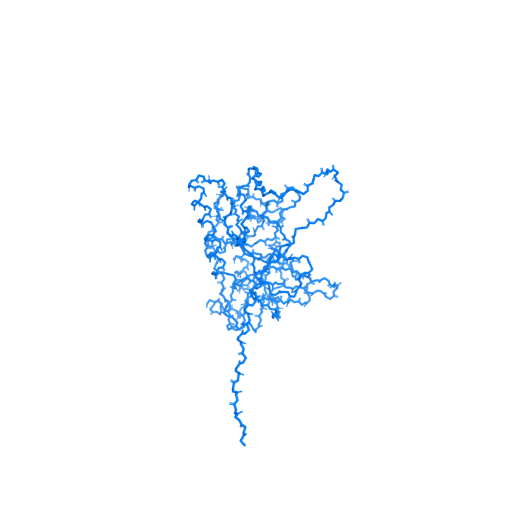3 ALA A CA 1
ATOM 1243 C C . ALA A 1 163 ? 2.362 -2.315 9.355 1.00 91.00 163 ALA A C 1
ATOM 1245 O O . ALA A 1 163 ? 2.086 -2.430 8.159 1.00 91.00 163 ALA A O 1
ATOM 1246 N N . ILE A 1 164 ? 1.610 -2.828 10.330 1.00 92.19 164 ILE A N 1
ATOM 1247 C CA . ILE A 1 164 ? 0.292 -3.436 10.137 1.00 92.19 164 ILE A CA 1
ATOM 1248 C C . ILE A 1 164 ? -0.683 -2.727 11.076 1.00 92.19 164 ILE A C 1
ATOM 1250 O O . ILE A 1 164 ? -0.421 -2.590 12.276 1.00 92.19 164 ILE A O 1
ATOM 1254 N N . ILE A 1 165 ? -1.812 -2.286 10.532 1.00 93.62 165 ILE A N 1
ATOM 1255 C CA . ILE A 1 165 ? -2.931 -1.720 11.287 1.00 93.62 165 ILE A CA 1
ATOM 1256 C C . ILE A 1 165 ? -4.192 -2.549 11.043 1.00 93.62 165 ILE A C 1
ATOM 1258 O O . ILE A 1 165 ? -4.334 -3.191 10.003 1.00 93.62 165 ILE A O 1
ATOM 1262 N N . LYS A 1 166 ? -5.119 -2.518 11.996 1.00 94.38 166 LYS A N 1
ATOM 1263 C CA . LYS A 1 166 ? -6.451 -3.108 11.881 1.00 94.38 166 LYS A CA 1
ATOM 1264 C C . LYS A 1 166 ? -7.493 -2.009 11.939 1.00 94.38 166 LYS A C 1
ATOM 1266 O O . LYS A 1 166 ? -7.493 -1.244 12.901 1.00 94.38 166 LYS A O 1
ATOM 1271 N N . ALA A 1 167 ? -8.378 -1.967 10.952 1.00 95.25 167 ALA A N 1
ATOM 1272 C CA . ALA A 1 167 ? -9.579 -1.143 10.978 1.00 95.25 167 ALA A CA 1
ATOM 1273 C C . ALA A 1 167 ? -10.812 -2.031 11.164 1.00 95.25 167 ALA A C 1
ATOM 1275 O O . ALA A 1 167 ? -10.880 -3.126 10.605 1.00 95.25 167 ALA A O 1
ATOM 1276 N N . ASP A 1 168 ? -11.760 -1.551 11.962 1.00 93.25 168 ASP A N 1
ATOM 1277 C CA . ASP A 1 168 ? -13.026 -2.217 12.266 1.00 93.25 168 ASP A CA 1
ATOM 1278 C C . ASP A 1 168 ? -14.201 -1.391 11.721 1.00 93.25 168 ASP A C 1
ATOM 1280 O O . ASP A 1 168 ? -14.090 -0.174 11.573 1.00 93.25 168 ASP A O 1
ATOM 1284 N N . GLY A 1 169 ? -15.331 -2.049 11.444 1.00 93.06 169 GLY A N 1
ATOM 1285 C CA . GLY A 1 169 ? -16.548 -1.395 10.945 1.00 93.06 169 GLY A CA 1
ATOM 1286 C C . GLY A 1 169 ? -16.577 -1.147 9.433 1.00 93.06 169 GLY A C 1
ATOM 1287 O O . GLY A 1 169 ? -17.467 -0.456 8.958 1.00 93.06 169 GLY A O 1
ATOM 1288 N N . VAL A 1 170 ? -15.642 -1.729 8.679 1.00 93.50 170 VAL A N 1
ATOM 1289 C CA . VAL A 1 170 ? -15.557 -1.618 7.217 1.00 93.50 170 VAL A CA 1
ATOM 1290 C C . VAL A 1 170 ? -16.570 -2.570 6.577 1.00 93.50 170 VAL A C 1
ATOM 1292 O O . VAL A 1 170 ? -16.333 -3.778 6.503 1.00 93.50 170 VAL A O 1
ATOM 1295 N N . ASN A 1 171 ? -17.717 -2.053 6.138 1.00 91.19 171 ASN A N 1
ATOM 1296 C CA . ASN A 1 171 ? -18.816 -2.876 5.616 1.00 91.19 171 ASN A CA 1
ATOM 1297 C C . ASN A 1 171 ? -18.654 -3.207 4.128 1.00 91.19 171 ASN A C 1
ATOM 1299 O O . ASN A 1 171 ? -19.100 -4.257 3.670 1.00 91.19 171 ASN A O 1
ATOM 1303 N N . GLU A 1 172 ? -17.977 -2.347 3.378 1.00 90.19 172 GLU A N 1
ATOM 1304 C CA . GLU A 1 172 ? -17.721 -2.504 1.953 1.00 90.19 172 GLU A CA 1
ATOM 1305 C C . GLU A 1 172 ? -16.819 -3.690 1.699 1.00 90.19 172 GLU A C 1
ATOM 1307 O O . GLU A 1 172 ? -15.848 -3.886 2.423 1.00 90.19 172 GLU A O 1
ATOM 1312 N N . GLU A 1 173 ? -17.083 -4.440 0.636 1.00 87.31 173 GLU A N 1
ATOM 1313 C CA . GLU A 1 173 ? -16.227 -5.537 0.209 1.00 87.31 173 GLU A CA 1
ATOM 1314 C C . GLU A 1 173 ? -14.861 -5.013 -0.273 1.00 87.31 173 GLU A C 1
ATOM 1316 O O . GLU A 1 173 ? -14.755 -4.297 -1.271 1.00 87.31 173 GLU A O 1
ATOM 1321 N N . VAL A 1 174 ? -13.805 -5.379 0.460 1.00 89.75 174 VAL A N 1
ATOM 1322 C CA . VAL A 1 174 ? -12.401 -5.126 0.113 1.00 89.75 174 VAL A CA 1
ATOM 1323 C C . VAL A 1 174 ? -11.655 -6.452 0.089 1.00 89.75 174 VAL A C 1
ATOM 1325 O O . VAL A 1 174 ? -11.720 -7.221 1.052 1.00 89.75 174 VAL A O 1
ATOM 1328 N N . LYS A 1 175 ? -10.960 -6.729 -1.015 1.00 90.69 175 LYS A N 1
ATOM 1329 C CA . LYS A 1 175 ? -10.210 -7.973 -1.207 1.00 90.69 175 LYS A CA 1
ATOM 1330 C C . LYS A 1 175 ? -8.783 -7.807 -0.685 1.00 90.69 175 LYS A C 1
ATOM 1332 O O . LYS A 1 175 ? -8.165 -6.767 -0.905 1.00 90.69 175 LYS A O 1
ATOM 1337 N N . ALA A 1 176 ? -8.246 -8.815 -0.007 1.00 93.44 176 ALA A N 1
ATOM 1338 C CA . ALA A 1 176 ? -6.826 -8.830 0.327 1.00 93.44 176 ALA A CA 1
ATOM 1339 C C . ALA A 1 176 ? -5.984 -8.996 -0.946 1.00 93.44 176 ALA A C 1
ATOM 1341 O O . ALA A 1 176 ? -6.333 -9.790 -1.821 1.00 93.44 176 ALA A O 1
ATOM 1342 N N . LEU A 1 177 ? -4.887 -8.249 -1.050 1.00 94.06 177 LEU A N 1
ATOM 1343 C CA . LEU A 1 177 ? -3.965 -8.393 -2.171 1.00 94.06 177 LEU A CA 1
ATOM 1344 C C . LEU A 1 177 ? -3.057 -9.606 -1.973 1.00 94.06 177 LEU A C 1
ATOM 1346 O O . LEU A 1 177 ? -2.517 -9.832 -0.890 1.00 94.06 177 LEU A O 1
ATOM 1350 N N . GLU A 1 178 ? -2.859 -10.362 -3.048 1.00 92.31 178 GLU A N 1
ATOM 1351 C CA . GLU A 1 178 ? -1.995 -11.538 -3.052 1.00 92.31 178 GLU A CA 1
ATOM 1352 C C . GLU A 1 178 ? -0.532 -11.139 -3.257 1.00 92.31 178 GLU A C 1
ATOM 1354 O O . GLU A 1 178 ? -0.193 -10.372 -4.163 1.00 92.31 178 GLU A O 1
ATOM 1359 N N . PHE A 1 179 ? 0.363 -11.686 -2.437 1.00 90.75 179 PHE A N 1
ATOM 1360 C CA . PHE A 1 179 ? 1.795 -11.458 -2.594 1.00 90.75 179 PHE A CA 1
ATOM 1361 C C . PHE A 1 179 ? 2.364 -12.286 -3.745 1.00 90.75 179 PHE A C 1
ATOM 1363 O O . PHE A 1 179 ? 1.968 -13.422 -3.999 1.00 90.75 179 PHE A O 1
ATOM 1370 N N . CYS A 1 180 ? 3.329 -11.706 -4.447 1.00 87.44 180 CYS A N 1
ATOM 1371 C CA . CYS A 1 180 ? 4.113 -12.424 -5.428 1.00 87.44 180 CYS A CA 1
ATOM 1372 C C . CYS A 1 180 ? 5.188 -13.263 -4.729 1.00 87.44 180 CYS A C 1
ATOM 1374 O O . CYS A 1 180 ? 6.011 -12.715 -3.991 1.00 87.44 180 CYS A O 1
ATOM 1376 N N . ASP A 1 181 ? 5.208 -14.566 -5.016 1.00 77.00 181 ASP A N 1
ATOM 1377 C CA . ASP A 1 181 ? 6.227 -15.503 -4.524 1.00 77.00 181 ASP A CA 1
ATOM 1378 C C . ASP A 1 181 ? 7.557 -15.415 -5.293 1.00 77.00 181 ASP A C 1
ATOM 1380 O O . ASP A 1 181 ? 8.512 -16.117 -4.966 1.00 77.00 181 ASP A O 1
ATOM 1384 N N . MET A 1 182 ? 7.639 -14.570 -6.328 1.00 70.69 182 MET A N 1
ATOM 1385 C CA . MET A 1 182 ? 8.880 -14.388 -7.077 1.00 70.69 182 MET A CA 1
ATOM 1386 C C . MET A 1 182 ? 9.929 -13.692 -6.212 1.00 70.69 182 MET A C 1
ATOM 1388 O O . MET A 1 182 ? 9.681 -12.632 -5.639 1.00 70.69 182 MET A O 1
ATOM 1392 N N . VAL A 1 183 ? 11.110 -14.306 -6.151 1.00 62.38 183 VAL A N 1
ATOM 1393 C CA . VAL A 1 183 ? 12.256 -13.813 -5.379 1.00 62.38 183 VAL A CA 1
ATOM 1394 C C . VAL A 1 183 ? 12.880 -12.587 -6.050 1.00 62.38 183 VAL A C 1
ATOM 1396 O O . VAL A 1 183 ? 13.260 -11.653 -5.353 1.00 62.38 183 VAL A O 1
ATOM 1399 N N . ASP A 1 184 ? 12.884 -12.554 -7.389 1.00 72.44 184 ASP A N 1
ATOM 1400 C CA . ASP A 1 184 ? 13.486 -11.484 -8.184 1.00 72.44 184 ASP A CA 1
ATOM 1401 C C . ASP A 1 184 ? 12.567 -11.041 -9.328 1.00 72.44 184 ASP A C 1
ATOM 1403 O O . ASP A 1 184 ? 12.056 -11.855 -10.100 1.00 72.44 184 ASP A O 1
ATOM 1407 N N . VAL A 1 185 ? 12.386 -9.726 -9.466 1.00 83.06 185 VAL A N 1
ATOM 1408 C CA . VAL A 1 185 ? 11.690 -9.121 -10.609 1.00 83.06 185 VAL A CA 1
ATOM 1409 C C . VAL A 1 185 ? 12.734 -8.659 -11.619 1.00 83.06 185 VAL A C 1
ATOM 1411 O O . VAL A 1 185 ? 13.611 -7.860 -11.291 1.00 83.06 185 VAL A O 1
ATOM 1414 N N . ALA A 1 186 ? 12.643 -9.149 -12.857 1.00 85.94 186 ALA A N 1
ATOM 1415 C CA . ALA A 1 186 ? 13.619 -8.835 -13.895 1.00 85.94 186 ALA A CA 1
ATOM 1416 C C . ALA A 1 186 ? 13.689 -7.325 -14.185 1.00 85.94 186 ALA A C 1
ATOM 1418 O O . ALA A 1 186 ? 12.673 -6.621 -14.203 1.00 85.94 186 ALA A O 1
ATOM 1419 N N . ALA A 1 187 ? 14.888 -6.826 -14.482 1.00 85.94 187 ALA A N 1
ATOM 1420 C CA . ALA A 1 187 ? 15.051 -5.453 -14.940 1.00 85.94 187 ALA A CA 1
ATOM 1421 C C . ALA A 1 187 ? 14.262 -5.205 -16.235 1.00 85.94 187 ALA A C 1
ATOM 1423 O O . ALA A 1 187 ? 14.095 -6.100 -17.062 1.00 85.94 187 ALA A O 1
ATOM 1424 N N . LYS A 1 188 ? 13.815 -3.963 -16.428 1.00 87.00 188 LYS A N 1
ATOM 1425 C CA . LYS A 1 188 ? 12.946 -3.515 -17.527 1.00 87.00 188 LYS A CA 1
ATOM 1426 C C . LYS A 1 188 ? 11.520 -4.082 -17.501 1.00 87.00 188 LYS A C 1
ATOM 1428 O O . LYS A 1 188 ? 10.753 -3.811 -18.421 1.00 87.00 188 LYS A O 1
ATOM 1433 N N . THR A 1 189 ? 11.140 -4.806 -16.449 1.00 89.50 189 THR A N 1
ATOM 1434 C CA . THR A 1 189 ? 9.753 -5.247 -16.252 1.00 89.50 189 THR A CA 1
ATOM 1435 C C . THR A 1 189 ? 8.849 -4.0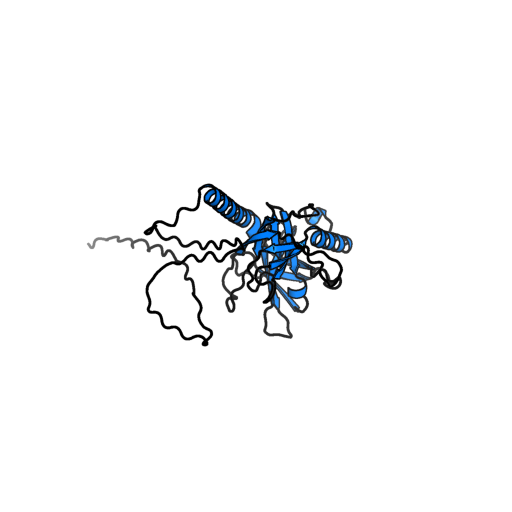48 -15.986 1.00 89.50 189 THR A C 1
ATOM 1437 O O . THR A 1 189 ? 9.153 -3.230 -15.114 1.00 89.50 189 THR A O 1
ATOM 1440 N N . VAL A 1 190 ? 7.744 -3.952 -16.729 1.00 90.06 190 VAL A N 1
ATOM 1441 C CA . VAL A 1 190 ? 6.691 -2.954 -16.500 1.00 90.06 190 VAL A CA 1
ATOM 1442 C C . VAL A 1 190 ? 5.940 -3.314 -15.226 1.00 90.06 190 VAL A C 1
ATOM 1444 O O . VAL A 1 190 ? 5.551 -4.462 -15.026 1.00 90.06 190 VAL A O 1
ATOM 1447 N N . VAL A 1 191 ? 5.749 -2.326 -14.362 1.00 91.88 191 VAL A N 1
ATOM 1448 C CA . VAL A 1 191 ? 5.100 -2.480 -13.061 1.00 91.88 191 VAL A CA 1
ATOM 1449 C C . VAL A 1 191 ? 4.067 -1.383 -12.872 1.00 91.88 191 VAL A C 1
ATOM 1451 O O . VAL A 1 191 ? 4.235 -0.262 -13.358 1.00 91.88 191 VAL A O 1
ATOM 1454 N N . ILE A 1 192 ? 3.000 -1.699 -12.149 1.00 93.19 192 ILE A N 1
ATOM 1455 C CA . ILE A 1 192 ? 1.903 -0.773 -11.892 1.00 93.19 192 ILE A CA 1
ATOM 1456 C C . ILE A 1 192 ? 1.903 -0.418 -10.412 1.00 93.19 192 ILE A C 1
ATOM 1458 O O . ILE A 1 192 ? 1.828 -1.289 -9.552 1.00 93.19 192 ILE A O 1
ATOM 1462 N N . ARG A 1 193 ? 1.990 0.871 -10.091 1.00 93.56 193 ARG A N 1
ATOM 1463 C CA . ARG A 1 193 ? 1.840 1.361 -8.719 1.00 93.56 193 ARG A CA 1
ATOM 1464 C C . ARG A 1 193 ? 0.447 1.928 -8.525 1.00 93.56 193 ARG A C 1
ATOM 1466 O O . ARG A 1 193 ? 0.022 2.757 -9.329 1.00 93.56 193 ARG A O 1
ATOM 1473 N N . ILE A 1 194 ? -0.198 1.564 -7.421 1.00 94.75 194 ILE A N 1
ATOM 1474 C CA . ILE A 1 194 ? -1.477 2.136 -6.995 1.00 94.75 194 ILE A CA 1
ATOM 1475 C C . ILE A 1 194 ? -1.308 2.782 -5.622 1.00 94.75 194 ILE A C 1
ATOM 1477 O O . ILE A 1 194 ? -0.839 2.149 -4.674 1.00 94.75 194 ILE A O 1
ATOM 1481 N N . GLY A 1 195 ? -1.698 4.050 -5.509 1.00 93.75 195 GLY A N 1
ATOM 1482 C CA . GLY A 1 195 ? -1.700 4.752 -4.232 1.00 93.75 195 GLY A CA 1
ATOM 1483 C C . GLY A 1 195 ? -2.197 6.184 -4.300 1.00 93.75 195 GLY A C 1
ATOM 1484 O O . GLY A 1 195 ? -2.478 6.721 -5.368 1.00 93.75 195 GLY A O 1
ATOM 1485 N N . PHE A 1 196 ? -2.341 6.815 -3.143 1.00 91.00 196 PHE A N 1
ATOM 1486 C CA . PHE A 1 196 ? -2.920 8.145 -3.042 1.00 91.00 196 PHE A CA 1
ATOM 1487 C C . PHE A 1 196 ? -1.874 9.223 -3.317 1.00 91.00 196 PHE A C 1
ATOM 1489 O O . PHE A 1 196 ? -0.915 9.408 -2.569 1.00 91.00 196 PHE A O 1
ATOM 1496 N N . VAL A 1 197 ? -2.097 9.983 -4.387 1.00 85.56 197 VAL A N 1
ATOM 1497 C CA . VAL A 1 197 ? -1.403 11.249 -4.623 1.00 85.56 197 VAL A CA 1
ATOM 1498 C C . VAL A 1 197 ? -2.155 12.329 -3.867 1.00 85.56 197 VAL A C 1
ATOM 1500 O O . VAL A 1 197 ? -3.318 12.596 -4.156 1.00 85.56 197 VAL A O 1
ATOM 1503 N N . ILE A 1 198 ? -1.496 12.953 -2.898 1.00 77.00 198 ILE A N 1
ATOM 1504 C CA . ILE A 1 198 ? -2.148 13.890 -1.989 1.00 77.00 198 ILE A CA 1
ATOM 1505 C C . ILE A 1 198 ? -1.845 15.310 -2.450 1.00 77.00 198 ILE A C 1
ATOM 1507 O O . ILE A 1 198 ? -0.690 15.741 -2.365 1.00 77.00 198 ILE A O 1
ATOM 1511 N N . PRO A 1 199 ? -2.855 16.068 -2.905 1.00 67.69 199 PRO A N 1
ATOM 1512 C CA . PRO A 1 199 ? -2.667 17.476 -3.183 1.00 67.69 199 PRO A CA 1
ATOM 1513 C C . PRO A 1 199 ? -2.365 18.213 -1.872 1.00 67.69 199 PRO A C 1
ATOM 1515 O O . PRO A 1 199 ? -3.021 17.946 -0.852 1.00 67.69 199 PRO A O 1
ATOM 1518 N N . PRO A 1 200 ? -1.421 19.167 -1.869 1.00 58.44 200 PRO A N 1
ATOM 1519 C CA . PRO A 1 200 ? -1.333 20.110 -0.766 1.00 58.44 200 PRO A CA 1
ATOM 1520 C C . PRO A 1 200 ? -2.701 20.803 -0.630 1.00 58.44 200 PRO A C 1
ATOM 1522 O O . PRO A 1 200 ? -3.268 21.259 -1.618 1.00 58.44 200 PRO A O 1
ATOM 1525 N N . ASN A 1 201 ? -3.249 20.840 0.587 1.00 60.72 201 ASN A N 1
ATOM 1526 C CA . ASN A 1 201 ? -4.477 21.567 0.963 1.00 60.72 201 ASN A CA 1
ATOM 1527 C C . ASN A 1 201 ? -5.853 20.942 0.638 1.00 60.72 201 ASN A C 1
ATOM 1529 O O . ASN A 1 201 ? -6.858 21.622 0.814 1.00 60.72 201 ASN A O 1
ATOM 1533 N N . MET A 1 202 ? -5.960 19.657 0.271 1.00 59.62 202 MET A N 1
ATOM 1534 C CA . MET A 1 202 ? -7.272 19.018 0.001 1.00 59.62 202 MET A CA 1
ATOM 1535 C C . MET A 1 202 ? -7.566 17.825 0.936 1.00 59.62 202 MET A C 1
ATOM 1537 O O . MET A 1 202 ? -7.342 16.677 0.554 1.00 59.62 202 MET A O 1
ATOM 1541 N N . PRO A 1 203 ? -8.028 18.044 2.185 1.00 55.25 203 PRO A N 1
ATOM 1542 C CA . PRO A 1 203 ? -8.326 16.944 3.106 1.00 55.25 203 PRO A CA 1
ATOM 1543 C C . PRO A 1 203 ? -9.709 16.289 2.913 1.00 55.25 203 PRO A C 1
ATOM 1545 O O . PRO A 1 203 ? -9.853 15.120 3.268 1.00 55.25 203 PRO A O 1
ATOM 1548 N N . PHE A 1 204 ? -10.700 16.982 2.336 1.00 59.25 204 PHE A N 1
ATOM 1549 C CA . PHE A 1 204 ? -12.119 16.583 2.446 1.00 59.25 204 PHE A CA 1
ATOM 1550 C C . PHE A 1 204 ? -12.781 16.029 1.181 1.00 59.25 204 PHE A C 1
ATOM 1552 O O . PHE A 1 204 ? -13.953 15.667 1.226 1.00 59.25 204 PHE A O 1
ATOM 1559 N N . HIS A 1 205 ? -12.072 15.939 0.058 1.00 63.06 205 HIS A N 1
ATOM 1560 C CA . HIS A 1 205 ? -12.672 15.359 -1.141 1.00 63.06 205 HIS A CA 1
ATOM 1561 C C . HIS A 1 205 ? -12.601 13.831 -1.102 1.00 63.06 205 HIS A C 1
ATOM 1563 O O . HIS A 1 205 ? -11.582 13.296 -0.657 1.00 63.06 205 HIS A O 1
ATOM 1569 N N . PRO A 1 206 ? -13.643 13.124 -1.577 1.00 67.31 206 PRO A N 1
ATOM 1570 C CA . PRO A 1 206 ? -13.524 11.706 -1.870 1.00 67.31 206 PRO A CA 1
ATOM 1571 C C . PRO A 1 206 ? -12.398 11.531 -2.891 1.00 67.31 206 PRO A C 1
ATOM 1573 O O . PRO A 1 206 ? -12.470 12.032 -4.014 1.00 67.31 206 PRO A O 1
ATOM 1576 N N . LEU A 1 207 ? -11.319 10.881 -2.464 1.00 81.06 207 LEU A N 1
ATOM 1577 C CA . LEU A 1 207 ? -10.152 10.620 -3.295 1.00 81.06 207 LEU A CA 1
ATOM 1578 C C . LEU A 1 207 ? -10.199 9.165 -3.740 1.00 81.06 207 LEU A C 1
ATOM 1580 O O . LEU A 1 207 ? -10.423 8.268 -2.931 1.00 81.06 207 LEU A O 1
ATOM 1584 N N . ASN A 1 208 ? -9.951 8.935 -5.021 1.00 89.81 208 ASN A N 1
ATOM 1585 C CA . ASN A 1 208 ? -9.571 7.617 -5.506 1.00 89.81 208 ASN A CA 1
ATOM 1586 C C . ASN A 1 208 ? -8.042 7.520 -5.525 1.00 89.81 208 ASN A C 1
ATOM 1588 O O . ASN A 1 208 ? -7.372 8.543 -5.728 1.00 89.81 208 ASN A O 1
ATOM 1592 N N . PRO A 1 209 ? -7.468 6.321 -5.326 1.00 91.81 209 PRO A N 1
ATOM 1593 C CA . PRO A 1 209 ? -6.048 6.138 -5.543 1.00 91.81 209 PRO A CA 1
ATOM 1594 C C . PRO A 1 209 ? -5.718 6.433 -7.009 1.00 91.81 209 PRO A C 1
ATOM 1596 O O . PRO A 1 209 ? -6.548 6.310 -7.907 1.00 91.81 209 PRO A O 1
ATOM 1599 N N . SER A 1 210 ? -4.491 6.857 -7.254 1.00 90.44 210 SER A N 1
ATOM 1600 C CA . SER A 1 210 ? -3.958 7.058 -8.593 1.00 90.44 210 SER A CA 1
ATOM 1601 C C . SER A 1 210 ? -3.149 5.843 -9.013 1.00 90.44 210 SER A C 1
ATOM 1603 O O . SER A 1 210 ? -2.473 5.218 -8.191 1.00 90.44 210 SER A O 1
ATOM 1605 N N . VAL A 1 211 ? -3.178 5.554 -10.310 1.00 90.50 211 VAL A N 1
ATOM 1606 C CA . VAL A 1 211 ? -2.291 4.574 -10.927 1.00 90.50 211 VAL A CA 1
ATOM 1607 C C . VAL A 1 211 ? -1.130 5.292 -11.592 1.00 90.50 211 VAL A C 1
ATOM 1609 O O . VAL A 1 211 ? -1.301 6.326 -12.235 1.00 90.50 211 VAL A O 1
ATOM 1612 N N . SER A 1 212 ? 0.067 4.744 -11.435 1.00 88.75 212 SER A N 1
ATOM 1613 C CA . SER A 1 212 ? 1.238 5.178 -12.188 1.00 88.75 212 SER A CA 1
ATOM 1614 C C . SER A 1 212 ? 2.014 3.973 -12.684 1.00 88.75 212 SER A C 1
ATOM 1616 O O . SER A 1 212 ? 2.278 3.049 -11.914 1.00 88.75 212 SER A O 1
ATOM 1618 N N . ILE A 1 213 ? 2.417 4.024 -13.947 1.00 89.38 213 ILE A N 1
ATOM 1619 C CA . ILE A 1 213 ? 3.242 3.001 -14.577 1.00 89.38 213 ILE A CA 1
ATOM 1620 C C . ILE A 1 213 ? 4.712 3.286 -14.271 1.00 89.38 213 ILE A C 1
ATOM 1622 O O . ILE A 1 213 ? 5.163 4.433 -14.308 1.00 89.38 213 ILE A O 1
ATOM 1626 N N . GLY A 1 214 ? 5.453 2.228 -13.971 1.00 89.44 214 GLY A N 1
ATOM 1627 C CA . GLY A 1 214 ? 6.890 2.255 -13.774 1.00 89.44 214 GLY A CA 1
ATOM 1628 C C . GLY A 1 214 ? 7.571 1.093 -14.479 1.00 89.44 214 GLY A C 1
ATOM 1629 O O . GLY A 1 214 ? 6.939 0.215 -15.062 1.00 89.44 214 GLY A O 1
ATOM 1630 N N . THR A 1 215 ? 8.894 1.089 -14.435 1.00 90.50 215 THR A N 1
ATOM 1631 C CA . THR A 1 215 ? 9.729 0.026 -14.984 1.00 90.50 215 THR A CA 1
ATOM 1632 C C . THR A 1 215 ? 10.828 -0.300 -13.986 1.00 90.50 215 THR A C 1
ATOM 1634 O O . THR A 1 215 ? 11.512 0.605 -13.508 1.00 90.50 215 THR A O 1
ATOM 1637 N N . VAL A 1 216 ? 11.012 -1.578 -13.658 1.00 89.75 216 VAL A N 1
ATOM 1638 C CA . VAL A 1 216 ? 12.080 -2.019 -12.750 1.00 89.75 216 VAL A CA 1
ATOM 1639 C C . VAL A 1 216 ? 13.437 -1.673 -13.350 1.00 89.75 216 VAL A C 1
ATOM 1641 O O . VAL A 1 216 ? 13.713 -1.952 -14.519 1.00 89.75 216 VAL A O 1
ATOM 1644 N N . THR A 1 217 ? 14.297 -1.044 -12.561 1.00 85.38 217 THR A N 1
ATOM 1645 C CA . THR A 1 217 ? 15.634 -0.652 -13.008 1.00 85.38 217 THR A CA 1
ATOM 1646 C C . THR A 1 217 ? 16.631 -1.796 -12.835 1.00 85.38 217 THR A C 1
ATOM 1648 O O . THR A 1 217 ? 16.393 -2.750 -12.103 1.00 85.38 217 THR A O 1
ATOM 1651 N N . THR A 1 218 ? 17.783 -1.703 -13.496 1.00 67.50 218 THR A N 1
ATOM 1652 C CA . THR A 1 218 ? 18.890 -2.659 -13.320 1.00 67.50 218 THR A CA 1
ATOM 1653 C C . THR A 1 218 ? 19.670 -2.449 -12.020 1.00 67.50 218 THR A C 1
ATOM 1655 O O . THR A 1 218 ? 20.560 -3.237 -11.711 1.00 67.50 218 THR A O 1
ATOM 1658 N N . LYS A 1 219 ? 19.398 -1.371 -11.274 1.00 60.06 219 LYS A N 1
ATOM 1659 C CA . LYS A 1 219 ? 20.128 -1.028 -10.053 1.00 60.06 219 LYS A CA 1
ATOM 1660 C C . LYS A 1 219 ? 19.392 -1.594 -8.846 1.00 60.06 219 LYS A C 1
ATOM 1662 O O . LYS A 1 219 ? 18.449 -0.984 -8.357 1.00 60.06 219 LYS A O 1
ATOM 1667 N N . LEU A 1 220 ? 19.870 -2.716 -8.322 1.00 56.66 220 LEU A N 1
ATOM 1668 C CA . LEU A 1 220 ? 19.590 -3.072 -6.935 1.00 56.66 220 LEU A CA 1
ATOM 1669 C C . LEU A 1 220 ? 20.441 -2.155 -6.057 1.00 56.66 220 LEU A C 1
ATOM 1671 O O . LEU A 1 220 ? 21.664 -2.287 -6.005 1.00 56.66 220 LEU A O 1
ATOM 1675 N N . VAL A 1 221 ? 19.810 -1.184 -5.403 1.00 59.75 221 VAL A N 1
ATOM 1676 C CA . VAL A 1 221 ? 20.483 -0.401 -4.367 1.00 59.75 221 VAL A CA 1
ATOM 1677 C C . VAL A 1 221 ? 20.285 -1.166 -3.067 1.00 59.75 221 VAL A C 1
ATOM 1679 O O . VAL A 1 221 ? 19.166 -1.290 -2.572 1.00 59.75 221 VAL A O 1
ATOM 1682 N N . GLN A 1 222 ? 21.366 -1.724 -2.519 1.00 52.84 222 GLN A N 1
ATOM 1683 C CA . GLN A 1 222 ? 21.327 -2.203 -1.143 1.00 52.84 222 GLN A CA 1
ATOM 1684 C C . GLN A 1 222 ? 21.052 -1.006 -0.244 1.00 52.84 222 GLN A C 1
ATOM 1686 O O . GLN A 1 222 ? 21.807 -0.026 -0.236 1.00 52.84 222 GLN A O 1
ATOM 1691 N N . ASN A 1 223 ? 19.970 -1.082 0.523 1.00 51.94 223 ASN A N 1
ATOM 1692 C CA . ASN A 1 223 ? 19.719 -0.080 1.530 1.00 51.94 223 ASN A CA 1
ATOM 1693 C C . ASN A 1 223 ? 20.855 -0.147 2.555 1.00 51.94 223 ASN A C 1
ATOM 1695 O O . ASN A 1 223 ? 21.049 -1.175 3.211 1.00 51.94 223 ASN A O 1
ATOM 1699 N N . ARG A 1 224 ? 21.592 0.960 2.710 1.00 47.78 224 ARG A N 1
ATOM 1700 C CA . ARG A 1 224 ? 22.748 1.080 3.619 1.00 47.78 224 ARG A CA 1
ATOM 1701 C C . ARG A 1 224 ? 22.420 0.762 5.082 1.00 47.78 224 ARG A C 1
ATOM 1703 O O . ARG A 1 224 ? 23.335 0.661 5.888 1.00 47.78 224 ARG A O 1
ATOM 1710 N N . SER A 1 225 ? 21.141 0.647 5.437 1.00 45.81 225 SER A N 1
ATOM 1711 C CA . SER A 1 225 ? 20.704 0.555 6.826 1.00 45.81 225 SER A CA 1
ATOM 1712 C C . SER A 1 225 ? 20.602 -0.863 7.398 1.00 45.81 225 SER A C 1
ATOM 1714 O O . SER A 1 225 ? 20.759 -0.977 8.603 1.00 45.81 225 SER A O 1
ATOM 1716 N N . MET A 1 226 ? 20.391 -1.935 6.617 1.00 51.09 226 MET A N 1
ATOM 1717 C CA . MET A 1 226 ? 20.194 -3.292 7.191 1.00 51.09 226 MET A CA 1
ATOM 1718 C C . MET A 1 226 ? 20.480 -4.467 6.223 1.00 51.09 226 MET A C 1
ATOM 1720 O O . MET A 1 226 ? 20.102 -5.599 6.513 1.00 51.09 226 MET A O 1
ATOM 1724 N N . GLY A 1 227 ? 21.071 -4.239 5.042 1.00 59.91 227 GLY A N 1
ATOM 1725 C CA . GLY A 1 227 ? 21.297 -5.314 4.054 1.00 59.91 227 GLY A CA 1
ATOM 1726 C C . GLY A 1 227 ? 20.036 -5.802 3.320 1.00 59.91 227 GLY A C 1
ATOM 1727 O O . GLY A 1 227 ? 20.094 -6.782 2.583 1.00 59.91 227 GLY A O 1
ATOM 1728 N N . ILE A 1 228 ? 18.902 -5.112 3.482 1.00 69.62 228 ILE A N 1
ATOM 1729 C CA . ILE A 1 228 ? 17.682 -5.354 2.701 1.00 69.62 228 ILE A CA 1
ATOM 1730 C C . ILE A 1 228 ? 17.871 -4.724 1.316 1.00 69.62 228 ILE A C 1
ATOM 1732 O O . ILE A 1 228 ? 18.120 -3.520 1.206 1.00 69.62 228 ILE A O 1
ATOM 1736 N N . ALA A 1 229 ? 17.765 -5.538 0.265 1.00 78.38 229 ALA A N 1
ATOM 1737 C CA . ALA A 1 229 ? 17.769 -5.055 -1.109 1.00 78.38 229 ALA A CA 1
ATOM 1738 C C . ALA A 1 229 ? 16.440 -4.361 -1.429 1.00 78.38 229 ALA A C 1
ATOM 1740 O O . ALA A 1 229 ? 15.366 -4.906 -1.155 1.00 78.38 229 ALA A O 1
ATOM 1741 N N . ASP A 1 230 ? 16.519 -3.162 -2.002 1.00 85.75 230 ASP A N 1
ATOM 1742 C CA . ASP A 1 230 ? 15.342 -2.433 -2.456 1.00 85.75 230 ASP A CA 1
ATOM 1743 C C . ASP A 1 230 ? 15.010 -2.776 -3.904 1.00 85.75 230 ASP A C 1
ATOM 1745 O O . ASP A 1 230 ? 15.889 -2.900 -4.762 1.00 85.75 230 ASP A O 1
ATOM 1749 N N . LEU A 1 231 ? 13.711 -2.867 -4.183 1.00 87.62 231 LEU A N 1
ATOM 1750 C CA . LEU A 1 231 ? 13.209 -2.856 -5.543 1.00 87.62 231 LEU A CA 1
ATOM 1751 C C . LEU A 1 231 ? 13.187 -1.405 -6.028 1.00 87.62 231 LEU A C 1
ATOM 1753 O O . LEU A 1 231 ? 12.417 -0.580 -5.526 1.00 87.62 231 LEU A O 1
ATOM 1757 N N . VAL A 1 232 ? 14.036 -1.103 -7.008 1.00 89.56 232 VAL A N 1
ATOM 1758 C CA . VAL A 1 232 ? 14.157 0.235 -7.594 1.00 89.56 232 VAL A CA 1
ATOM 1759 C C . VAL A 1 232 ? 13.460 0.257 -8.943 1.00 89.56 232 VAL A C 1
ATOM 1761 O O . VAL A 1 232 ? 13.754 -0.559 -9.820 1.00 89.56 232 VAL A O 1
ATOM 1764 N N . TYR A 1 233 ? 12.552 1.204 -9.134 1.00 89.62 233 TYR A N 1
ATOM 1765 C CA . TYR A 1 233 ? 11.739 1.317 -10.342 1.00 89.62 233 TYR A CA 1
ATOM 1766 C C . TYR A 1 233 ? 11.628 2.775 -10.788 1.00 89.62 233 TYR A C 1
ATOM 1768 O O . TYR A 1 233 ? 11.785 3.686 -9.980 1.00 89.62 233 TYR A O 1
ATOM 1776 N N . SER A 1 234 ? 11.366 3.018 -12.070 1.00 88.38 234 SER A N 1
ATOM 1777 C CA . SER A 1 234 ? 11.096 4.372 -12.551 1.00 88.38 234 SER A CA 1
ATOM 1778 C C . SER A 1 234 ? 9.774 4.867 -11.968 1.00 88.38 234 SER A C 1
ATOM 1780 O O . SER A 1 234 ? 8.738 4.218 -12.135 1.00 88.38 234 SER A O 1
ATOM 1782 N N . ALA A 1 235 ? 9.792 6.011 -11.297 1.00 80.38 235 ALA A N 1
ATOM 1783 C CA . ALA A 1 235 ? 8.623 6.552 -10.631 1.00 80.38 235 ALA A CA 1
ATOM 1784 C C . ALA A 1 235 ? 8.663 8.075 -10.602 1.00 80.38 235 ALA A C 1
ATOM 1786 O O . ALA A 1 235 ? 9.659 8.664 -10.198 1.00 80.38 235 ALA A O 1
ATOM 1787 N N . ASN A 1 236 ? 7.528 8.705 -10.899 1.00 72.19 236 ASN A N 1
ATOM 1788 C CA . ASN A 1 236 ? 7.344 10.123 -10.609 1.00 72.19 236 ASN A CA 1
ATOM 1789 C C . ASN A 1 236 ? 6.811 10.290 -9.181 1.00 72.19 236 ASN A C 1
ATOM 1791 O O . ASN A 1 236 ? 5.914 9.552 -8.745 1.00 72.19 236 ASN A O 1
ATOM 1795 N N . GLY A 1 237 ? 7.375 11.257 -8.454 1.00 61.09 237 GLY A N 1
ATOM 1796 C CA . GLY A 1 237 ? 7.067 11.502 -7.049 1.00 61.09 237 GLY A CA 1
ATOM 1797 C C . GLY A 1 237 ? 6.134 12.667 -6.783 1.00 61.09 237 GLY A C 1
ATOM 1798 O O . GLY A 1 237 ? 6.351 13.781 -7.249 1.00 61.09 237 GLY A O 1
ATOM 1799 N N . ARG A 1 238 ? 5.115 12.403 -5.966 1.00 67.44 238 ARG A N 1
ATOM 1800 C CA . ARG A 1 238 ? 4.291 13.395 -5.269 1.00 67.44 238 ARG A CA 1
ATOM 1801 C C . ARG A 1 238 ? 4.051 12.904 -3.838 1.00 67.44 238 ARG A C 1
ATOM 1803 O O . ARG A 1 238 ? 4.152 11.706 -3.571 1.00 67.44 238 ARG A O 1
ATOM 1810 N N . HIS A 1 239 ? 3.765 13.817 -2.913 1.00 67.81 2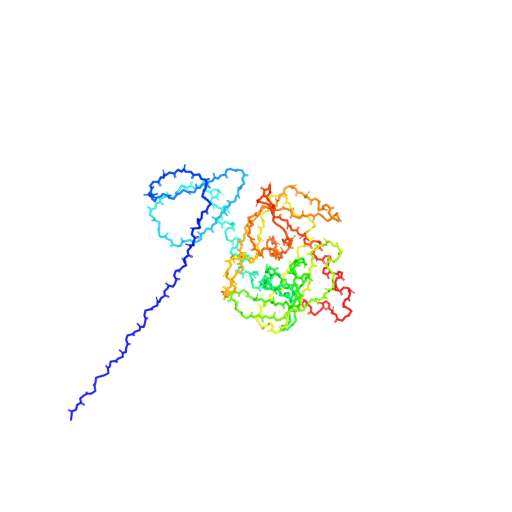39 HIS A N 1
ATOM 1811 C CA . HIS A 1 239 ? 3.493 13.460 -1.518 1.00 67.81 239 HIS A CA 1
ATOM 1812 C C . HIS A 1 239 ? 2.307 12.482 -1.396 1.00 67.81 239 HIS A C 1
ATOM 1814 O O . HIS A 1 239 ? 1.356 12.551 -2.176 1.00 67.81 239 HIS A O 1
ATOM 1820 N N . GLY A 1 240 ? 2.372 11.584 -0.405 1.00 73.88 240 GLY A N 1
ATOM 1821 C CA . GLY A 1 240 ? 1.308 10.621 -0.077 1.00 73.88 240 GLY A CA 1
ATOM 1822 C C . GLY A 1 240 ? 1.487 9.193 -0.586 1.00 73.88 240 GLY A C 1
ATOM 1823 O O . GLY A 1 240 ? 0.774 8.289 -0.151 1.00 73.88 240 GLY A O 1
ATOM 1824 N N . LEU A 1 241 ? 2.477 8.972 -1.450 1.00 86.62 241 LEU A N 1
ATOM 1825 C CA . LEU A 1 241 ? 2.712 7.677 -2.087 1.00 86.62 241 LEU A CA 1
ATOM 1826 C C . LEU A 1 241 ? 3.452 6.659 -1.201 1.00 86.62 241 LEU A C 1
ATOM 1828 O O . LEU A 1 241 ? 3.581 5.500 -1.596 1.00 86.62 241 LEU A O 1
ATOM 1832 N N . SER A 1 242 ? 3.933 7.039 -0.017 1.00 90.81 242 SER A N 1
ATOM 1833 C CA . SER A 1 242 ? 4.491 6.071 0.935 1.00 90.81 242 SER A CA 1
ATOM 1834 C C . SER A 1 242 ? 3.410 5.072 1.358 1.00 90.81 242 SER A C 1
ATOM 1836 O O . SER A 1 242 ? 2.298 5.467 1.701 1.00 90.81 242 SER A O 1
ATOM 1838 N N . GLY A 1 243 ? 3.742 3.785 1.294 1.00 93.75 243 GLY A N 1
ATOM 1839 C CA . GLY A 1 243 ? 2.842 2.649 1.480 1.00 93.75 243 GLY A CA 1
ATOM 1840 C C . GLY A 1 243 ? 2.039 2.252 0.234 1.00 93.75 243 GLY A C 1
ATOM 1841 O O . GLY A 1 243 ? 1.236 1.327 0.308 1.00 93.75 243 GLY A O 1
ATOM 1842 N N . SER A 1 244 ? 2.260 2.899 -0.920 1.00 95.00 244 SER A N 1
ATOM 1843 C CA . SER A 1 244 ? 1.630 2.488 -2.187 1.00 95.00 244 SER A CA 1
ATOM 1844 C C . SER A 1 244 ? 2.061 1.086 -2.588 1.00 95.00 244 SER A C 1
ATOM 1846 O O . SER A 1 244 ? 3.248 0.746 -2.510 1.00 95.00 244 SER A O 1
ATOM 1848 N N . VAL A 1 245 ? 1.111 0.308 -3.095 1.00 96.12 245 VAL A N 1
ATOM 1849 C CA . VAL A 1 245 ? 1.367 -1.044 -3.583 1.00 96.12 245 VAL A CA 1
ATOM 1850 C C . VAL A 1 245 ? 1.976 -0.997 -4.982 1.00 96.12 245 VAL A C 1
ATOM 1852 O O . VAL A 1 245 ? 1.572 -0.187 -5.820 1.00 96.12 245 VAL A O 1
ATOM 1855 N N . LEU A 1 246 ? 2.964 -1.854 -5.228 1.00 94.94 246 LEU A N 1
ATOM 1856 C CA . LEU A 1 246 ? 3.548 -2.094 -6.540 1.00 94.94 246 LEU A CA 1
ATOM 1857 C C . LEU A 1 246 ? 3.162 -3.501 -7.007 1.00 94.94 246 LEU A C 1
ATOM 1859 O O . LEU A 1 246 ? 3.402 -4.484 -6.301 1.00 94.94 246 LEU A O 1
ATOM 1863 N N . LEU A 1 247 ? 2.567 -3.575 -8.191 1.00 94.56 247 LEU A N 1
ATOM 1864 C CA . LEU A 1 247 ? 1.950 -4.761 -8.765 1.00 94.56 247 LEU A CA 1
ATOM 1865 C C . LEU A 1 247 ? 2.648 -5.169 -10.066 1.00 94.56 247 LEU A C 1
ATOM 1867 O O . LEU A 1 247 ? 3.073 -4.328 -10.865 1.00 94.56 247 LEU A O 1
ATOM 1871 N N . LEU A 1 248 ? 2.726 -6.480 -10.271 1.00 91.25 248 LEU A N 1
ATOM 1872 C CA . LEU A 1 248 ? 3.069 -7.115 -11.539 1.00 91.25 248 LEU A CA 1
ATOM 1873 C C . LEU A 1 248 ? 1.971 -8.128 -11.859 1.00 91.25 248 LEU A C 1
ATOM 1875 O O . LEU A 1 248 ? 1.818 -9.129 -11.153 1.00 91.25 248 LEU A O 1
ATOM 1879 N N . GLY A 1 249 ? 1.169 -7.831 -12.883 1.00 87.62 249 GLY A N 1
ATOM 1880 C CA . GLY A 1 249 ? -0.145 -8.457 -13.024 1.00 87.62 249 GLY A CA 1
ATOM 1881 C C . GLY A 1 249 ? -0.991 -8.180 -11.777 1.00 87.62 249 GLY A C 1
ATOM 1882 O O . GLY A 1 249 ? -1.042 -7.047 -11.305 1.00 87.62 249 GLY A O 1
ATOM 1883 N N . ASN A 1 250 ? -1.564 -9.231 -11.190 1.00 88.94 250 ASN A N 1
ATOM 1884 C CA . ASN A 1 250 ? -2.455 -9.129 -10.026 1.00 88.94 250 ASN A CA 1
ATOM 1885 C C . ASN A 1 250 ? -1.774 -9.405 -8.681 1.00 88.94 250 ASN A C 1
ATOM 1887 O O . ASN A 1 250 ? -2.453 -9.629 -7.680 1.00 88.94 250 ASN A O 1
ATOM 1891 N N . LYS A 1 251 ? -0.436 -9.418 -8.645 1.00 93.44 251 LYS A N 1
ATOM 1892 C CA . LYS A 1 251 ? 0.329 -9.769 -7.444 1.00 93.44 251 LYS A CA 1
ATOM 1893 C C . LYS A 1 251 ? 1.216 -8.632 -6.965 1.00 93.44 251 LYS A C 1
ATOM 1895 O O . LYS A 1 251 ? 1.863 -7.949 -7.760 1.00 93.44 251 LYS A O 1
ATOM 1900 N N . VAL A 1 252 ? 1.298 -8.483 -5.646 1.00 94.94 252 VAL A N 1
ATOM 1901 C CA . VAL A 1 252 ? 2.163 -7.513 -4.969 1.00 94.94 252 VAL A CA 1
ATOM 1902 C C . VAL A 1 252 ? 3.614 -7.938 -5.111 1.00 94.94 252 VAL A C 1
ATOM 1904 O O . VAL A 1 252 ? 4.009 -8.973 -4.582 1.00 94.94 252 VAL A O 1
ATOM 1907 N N . ILE A 1 253 ? 4.419 -7.109 -5.769 1.00 94.31 253 ILE A N 1
ATOM 1908 C CA . ILE A 1 253 ? 5.876 -7.275 -5.872 1.00 94.31 253 ILE A CA 1
ATOM 1909 C C . ILE A 1 253 ? 6.643 -6.331 -4.942 1.00 94.31 253 ILE A C 1
ATOM 1911 O O . ILE A 1 253 ? 7.839 -6.514 -4.727 1.00 94.31 253 ILE A O 1
ATOM 1915 N N . GLY A 1 254 ? 5.971 -5.332 -4.365 1.00 93.38 254 GLY A N 1
ATOM 1916 C CA . GLY A 1 254 ? 6.577 -4.487 -3.349 1.00 93.38 254 GLY A CA 1
ATOM 1917 C C . GLY A 1 254 ? 5.674 -3.388 -2.803 1.00 93.38 254 GLY A C 1
ATOM 1918 O O . GLY A 1 254 ? 4.559 -3.171 -3.272 1.00 93.38 254 GLY A O 1
ATOM 1919 N N . MET A 1 255 ? 6.190 -2.679 -1.803 1.00 94.25 255 MET A N 1
ATOM 1920 C CA . MET A 1 255 ? 5.549 -1.528 -1.169 1.00 94.25 255 MET A CA 1
ATOM 1921 C C . MET A 1 255 ? 6.479 -0.320 -1.234 1.00 94.25 255 MET A C 1
ATOM 1923 O O . MET A 1 255 ? 7.594 -0.357 -0.712 1.00 94.25 255 MET A O 1
ATOM 1927 N N . THR A 1 256 ? 6.022 0.758 -1.866 1.00 93.19 256 THR A N 1
ATOM 1928 C CA . THR A 1 256 ? 6.799 1.994 -2.030 1.00 93.19 256 THR A CA 1
ATOM 1929 C C . THR A 1 256 ? 6.999 2.668 -0.682 1.00 93.19 256 THR A C 1
ATOM 1931 O O . THR A 1 256 ? 6.015 2.970 -0.017 1.00 93.19 256 THR A O 1
ATOM 1934 N N . TYR A 1 257 ? 8.238 2.968 -0.299 1.00 88.94 257 TYR A N 1
ATOM 1935 C CA . TYR A 1 257 ? 8.522 3.682 0.951 1.00 88.94 257 TYR A CA 1
ATOM 1936 C C . TYR A 1 257 ? 9.179 5.046 0.730 1.00 88.94 257 TYR A C 1
ATOM 1938 O O . TYR A 1 257 ? 8.985 5.951 1.541 1.00 88.94 257 TYR A O 1
ATOM 1946 N N . ALA A 1 258 ? 9.892 5.223 -0.384 1.00 85.75 258 ALA A N 1
ATOM 1947 C CA . ALA A 1 258 ? 10.532 6.482 -0.737 1.00 85.75 258 ALA A CA 1
ATOM 1948 C C . ALA A 1 258 ? 10.526 6.715 -2.250 1.00 85.75 258 ALA A C 1
ATOM 1950 O O . ALA A 1 258 ? 10.395 5.791 -3.054 1.00 85.75 258 ALA A O 1
ATOM 1951 N N . ILE A 1 259 ? 10.688 7.977 -2.630 1.00 80.50 259 ILE A N 1
ATOM 1952 C CA . ILE A 1 259 ? 10.939 8.408 -4.005 1.00 80.50 259 ILE A CA 1
ATOM 1953 C C . ILE A 1 259 ? 12.203 9.263 -3.955 1.00 80.50 259 ILE A C 1
ATOM 1955 O O . ILE A 1 259 ? 12.406 10.003 -2.989 1.00 80.50 259 ILE A O 1
ATOM 1959 N N . GLY A 1 260 ? 13.085 9.079 -4.931 1.00 69.88 260 GLY A N 1
ATOM 1960 C CA . GLY A 1 260 ? 14.417 9.654 -4.953 1.00 69.88 260 GLY A CA 1
ATOM 1961 C C . GLY A 1 260 ? 14.396 11.176 -4.868 1.00 69.88 260 GLY A C 1
ATOM 1962 O O . GLY A 1 260 ? 13.482 11.855 -5.341 1.00 69.88 260 GLY A O 1
ATOM 1963 N N . GLY A 1 261 ? 15.415 11.706 -4.192 1.00 68.19 261 GLY A N 1
ATOM 1964 C CA . GLY A 1 261 ? 15.580 13.138 -3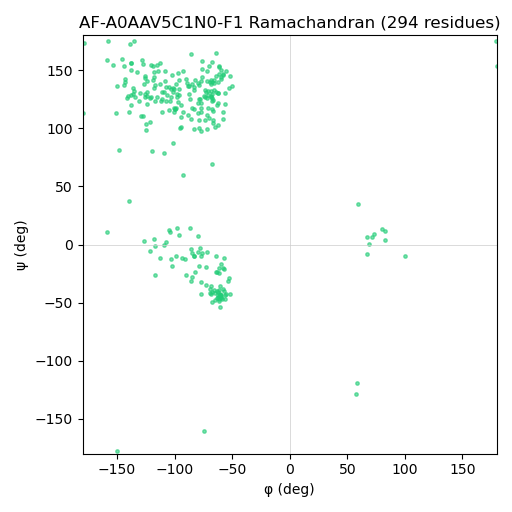.975 1.00 68.19 261 GLY A CA 1
ATOM 1965 C C . GLY A 1 261 ? 16.041 13.876 -5.233 1.00 68.19 261 GLY A C 1
ATOM 1966 O O . GLY A 1 261 ? 15.952 13.383 -6.353 1.00 68.19 261 GLY A O 1
ATOM 1967 N N . ALA A 1 262 ? 16.603 15.072 -5.053 1.00 58.53 262 ALA A N 1
ATOM 1968 C CA . ALA A 1 262 ? 16.946 15.970 -6.158 1.00 58.53 262 ALA A CA 1
ATOM 1969 C C . ALA A 1 262 ? 17.904 15.389 -7.224 1.00 58.53 262 ALA A C 1
ATOM 1971 O O . ALA A 1 262 ? 17.924 15.895 -8.342 1.00 58.53 262 ALA A O 1
ATOM 1972 N N . LEU A 1 263 ? 18.671 14.346 -6.902 1.00 57.16 263 LEU A N 1
ATOM 1973 C CA . LEU A 1 263 ? 19.614 13.693 -7.820 1.00 57.16 263 LEU A CA 1
ATOM 1974 C C . LEU A 1 263 ? 19.054 12.410 -8.464 1.00 57.16 263 LEU A C 1
ATOM 1976 O O . LEU A 1 263 ? 19.655 11.885 -9.393 1.00 57.16 263 LEU A O 1
ATOM 1980 N N . GLU A 1 264 ? 17.901 11.923 -8.000 1.00 71.69 264 GLU A N 1
ATOM 1981 C CA . GLU A 1 264 ? 17.282 10.650 -8.404 1.00 71.69 264 GLU A CA 1
ATOM 1982 C C . GLU A 1 264 ? 15.758 10.806 -8.543 1.00 71.69 264 GLU A C 1
ATOM 1984 O O . GLU A 1 264 ? 14.987 9.924 -8.171 1.00 71.69 264 GLU A O 1
ATOM 1989 N N . LYS A 1 265 ? 15.317 11.963 -9.054 1.00 70.06 265 LYS A N 1
ATOM 1990 C CA . LYS A 1 265 ? 13.911 12.414 -9.036 1.00 70.06 265 LYS A CA 1
ATOM 1991 C C . LYS A 1 265 ? 12.923 11.456 -9.715 1.00 70.06 265 LYS A C 1
ATOM 1993 O O . LYS A 1 265 ? 11.731 11.516 -9.422 1.00 70.06 265 LYS A O 1
ATOM 1998 N N . ASP A 1 266 ? 13.436 10.588 -10.585 1.00 81.31 266 ASP A N 1
ATOM 1999 C CA . ASP A 1 266 ? 12.658 9.650 -11.396 1.00 81.31 266 ASP A CA 1
ATOM 2000 C C . ASP A 1 266 ? 12.721 8.207 -10.865 1.00 81.31 266 ASP A C 1
ATOM 2002 O O . ASP A 1 266 ? 12.314 7.276 -11.562 1.00 81.31 266 ASP A O 1
ATOM 2006 N N . LEU A 1 267 ? 13.263 7.986 -9.660 1.00 86.12 267 LEU A N 1
ATOM 2007 C CA . LEU A 1 267 ? 13.385 6.659 -9.054 1.00 86.12 267 LEU A CA 1
ATOM 2008 C C . LEU A 1 267 ? 12.462 6.504 -7.848 1.00 86.12 267 LEU A C 1
ATOM 2010 O O . LEU A 1 267 ? 12.441 7.330 -6.943 1.00 86.12 267 LEU A O 1
ATOM 2014 N N . GLY A 1 268 ? 11.720 5.406 -7.809 1.00 88.56 268 GLY A N 1
ATOM 2015 C CA . GLY A 1 268 ? 10.982 4.935 -6.649 1.00 88.56 268 GLY A CA 1
ATOM 2016 C C . GLY A 1 268 ? 11.721 3.794 -5.964 1.00 88.56 268 GLY A C 1
ATOM 2017 O O . GLY A 1 268 ? 12.341 2.956 -6.620 1.00 88.56 268 GLY A O 1
ATOM 2018 N N . TYR A 1 269 ? 11.602 3.748 -4.642 1.00 89.19 269 TYR A N 1
ATOM 2019 C CA . TYR A 1 269 ? 12.172 2.713 -3.792 1.00 89.19 269 TYR A CA 1
ATOM 2020 C C . TYR A 1 269 ? 11.050 1.958 -3.090 1.00 89.19 269 TYR A C 1
ATOM 2022 O O . TYR A 1 269 ? 10.213 2.554 -2.400 1.00 89.19 269 TYR A O 1
ATOM 2030 N N . ALA A 1 270 ? 11.024 0.642 -3.275 1.00 90.75 270 ALA A N 1
ATOM 2031 C CA . ALA A 1 270 ? 10.037 -0.237 -2.677 1.00 90.75 270 ALA A CA 1
ATOM 2032 C C . ALA A 1 270 ? 10.695 -1.374 -1.895 1.00 90.75 270 ALA A C 1
ATOM 2034 O O . ALA A 1 270 ? 11.703 -1.943 -2.316 1.00 90.75 270 ALA A O 1
ATOM 2035 N N . ARG A 1 271 ? 10.075 -1.751 -0.774 1.00 90.19 271 ARG A N 1
ATOM 2036 C CA . ARG A 1 271 ? 10.392 -3.013 -0.105 1.00 90.19 271 ARG A CA 1
ATOM 2037 C C . ARG A 1 271 ? 9.838 -4.156 -0.956 1.00 90.19 271 ARG A C 1
ATOM 2039 O O . ARG A 1 271 ? 8.645 -4.109 -1.259 1.00 90.19 271 ARG A O 1
ATOM 2046 N N . PRO A 1 272 ? 10.653 -5.149 -1.348 1.00 90.31 272 PRO A N 1
ATOM 2047 C CA . PRO A 1 272 ? 10.199 -6.236 -2.211 1.00 90.31 272 PRO A CA 1
ATOM 2048 C C . PRO A 1 272 ? 9.188 -7.143 -1.496 1.00 90.31 272 PRO A C 1
ATOM 2050 O O . PRO A 1 272 ? 9.176 -7.216 -0.261 1.00 90.31 272 PRO A O 1
ATOM 2053 N N . SER A 1 273 ? 8.365 -7.855 -2.274 1.00 91.50 273 SER A N 1
ATOM 2054 C CA . SER A 1 273 ? 7.312 -8.760 -1.785 1.00 91.50 273 SER A CA 1
ATOM 2055 C C . SER A 1 273 ? 7.829 -9.772 -0.770 1.00 91.50 273 SER A C 1
ATOM 2057 O O . SER A 1 273 ? 7.210 -9.953 0.274 1.00 91.50 273 SER A O 1
ATOM 2059 N N . GLY A 1 274 ? 9.000 -10.365 -1.019 1.00 87.62 274 GLY A N 1
ATOM 2060 C CA . GLY A 1 274 ? 9.639 -11.302 -0.095 1.00 87.62 274 GLY A CA 1
ATOM 2061 C C . GLY A 1 274 ? 9.869 -10.699 1.293 1.00 87.62 274 GLY A C 1
ATOM 2062 O O . GLY A 1 274 ? 9.536 -11.322 2.298 1.00 87.62 274 GLY A O 1
ATOM 2063 N N . THR A 1 275 ? 10.344 -9.452 1.363 1.00 87.00 275 THR A N 1
ATOM 2064 C CA . THR A 1 275 ? 10.571 -8.743 2.632 1.00 87.00 275 THR A CA 1
ATOM 2065 C C . THR A 1 275 ? 9.257 -8.440 3.346 1.00 87.00 275 THR A C 1
ATOM 2067 O O . THR A 1 275 ? 9.126 -8.740 4.532 1.00 87.00 275 THR A O 1
ATOM 2070 N N . ILE A 1 276 ? 8.273 -7.862 2.651 1.00 89.00 276 ILE A N 1
ATOM 2071 C CA . ILE A 1 276 ? 6.982 -7.506 3.266 1.00 89.00 276 ILE A CA 1
ATOM 2072 C C . ILE A 1 276 ? 6.191 -8.749 3.704 1.00 89.00 276 ILE A C 1
ATOM 2074 O O . ILE A 1 276 ? 5.632 -8.769 4.800 1.00 89.00 276 ILE A O 1
ATOM 2078 N N . HIS A 1 277 ? 6.222 -9.822 2.912 1.00 88.19 277 HIS A N 1
ATOM 2079 C CA . HIS A 1 277 ? 5.576 -11.092 3.231 1.00 88.19 277 HIS A CA 1
ATOM 2080 C C . HIS A 1 277 ? 6.287 -11.800 4.395 1.00 88.19 277 HIS A C 1
ATOM 2082 O O . HIS A 1 277 ? 5.633 -12.342 5.285 1.00 88.19 277 HIS A O 1
ATOM 2088 N N . PHE A 1 278 ? 7.620 -11.744 4.461 1.00 86.00 278 PHE A N 1
ATOM 2089 C CA . PHE A 1 278 ? 8.374 -12.247 5.609 1.00 86.00 278 PHE A CA 1
ATOM 2090 C C . PHE A 1 278 ? 8.009 -11.512 6.907 1.00 86.00 278 PHE A C 1
ATOM 2092 O O . PHE A 1 278 ? 7.775 -12.160 7.928 1.00 86.00 278 PHE A O 1
ATOM 2099 N N . GLN A 1 279 ? 7.878 -10.180 6.873 1.00 85.81 279 GLN A N 1
ATOM 2100 C CA . GLN A 1 279 ? 7.420 -9.415 8.040 1.00 85.81 279 GLN A CA 1
ATOM 2101 C C . GLN A 1 279 ? 5.994 -9.786 8.454 1.00 85.81 279 GLN A C 1
ATOM 2103 O O . GLN A 1 279 ? 5.728 -9.933 9.647 1.00 85.81 279 GLN A O 1
ATOM 2108 N N . LEU A 1 280 ? 5.097 -10.004 7.489 1.00 86.88 280 LEU A N 1
ATOM 2109 C CA . LEU A 1 280 ? 3.746 -10.489 7.765 1.00 86.88 280 LEU A CA 1
ATOM 2110 C C . LEU A 1 280 ? 3.770 -11.852 8.473 1.00 86.88 280 LEU A C 1
ATOM 2112 O O . LEU A 1 280 ? 3.088 -12.024 9.480 1.00 86.88 280 LEU A O 1
ATOM 2116 N N . LYS A 1 281 ? 4.596 -12.798 8.008 1.00 85.50 281 LYS A N 1
ATOM 2117 C CA . LYS A 1 281 ? 4.761 -14.115 8.649 1.00 85.50 281 LYS A CA 1
ATOM 2118 C C . LYS A 1 281 ? 5.308 -14.004 10.073 1.00 85.50 281 LYS A C 1
ATOM 2120 O O . LYS A 1 281 ? 4.794 -14.663 10.973 1.00 85.50 281 LYS A O 1
ATOM 2125 N N . ILE A 1 282 ? 6.310 -13.149 10.301 1.00 84.62 282 ILE A N 1
ATOM 2126 C CA . ILE A 1 282 ? 6.823 -12.874 11.654 1.00 84.62 282 ILE A CA 1
ATOM 2127 C C . ILE A 1 282 ? 5.710 -12.339 12.549 1.00 84.62 282 ILE A C 1
ATOM 2129 O O . ILE A 1 282 ? 5.582 -12.782 13.689 1.00 84.62 282 ILE A O 1
ATOM 2133 N N . TRP A 1 283 ? 4.929 -11.378 12.055 1.00 85.00 283 TRP A N 1
ATOM 2134 C CA . TRP A 1 283 ? 3.832 -10.806 12.821 1.00 85.00 283 TRP A CA 1
ATOM 2135 C C . TRP A 1 283 ? 2.786 -11.867 13.166 1.00 85.00 283 TRP A C 1
ATOM 2137 O O . TRP A 1 283 ? 2.461 -12.011 14.340 1.00 85.00 283 TRP A O 1
ATOM 2147 N N . LEU A 1 284 ? 2.338 -12.666 12.194 1.00 82.56 284 LEU A N 1
ATOM 2148 C CA . LEU A 1 284 ? 1.378 -13.754 12.417 1.00 82.56 284 LEU A CA 1
ATOM 2149 C C . LEU A 1 284 ? 1.862 -14.740 13.488 1.00 82.56 284 LEU A C 1
ATOM 2151 O O . LEU A 1 284 ? 1.101 -15.091 14.384 1.00 82.56 284 LEU A O 1
ATOM 2155 N N . ASN A 1 285 ? 3.145 -15.111 13.473 1.00 81.75 285 ASN A N 1
ATOM 2156 C CA . ASN A 1 285 ? 3.721 -16.018 14.472 1.00 81.75 285 ASN A CA 1
ATOM 2157 C C . ASN A 1 285 ? 3.715 -15.447 15.902 1.00 81.75 285 ASN A C 1
ATOM 2159 O O . ASN A 1 285 ? 3.743 -16.210 16.865 1.00 81.75 285 ASN A O 1
ATOM 2163 N N . LYS A 1 286 ? 3.678 -14.119 16.065 1.00 78.75 286 LYS A N 1
ATOM 2164 C CA . LYS A 1 286 ? 3.571 -13.458 17.378 1.00 78.75 286 LYS A CA 1
ATOM 2165 C C . LYS A 1 286 ? 2.128 -13.325 17.869 1.00 78.75 286 LYS A C 1
ATOM 2167 O O . LYS A 1 286 ? 1.923 -12.877 18.994 1.00 78.75 286 LYS A O 1
ATOM 2172 N N . GLN A 1 287 ? 1.141 -13.669 17.043 1.00 71.44 287 GLN A N 1
ATOM 2173 C CA . GLN A 1 287 ? -0.281 -13.530 17.341 1.00 71.44 287 GLN A CA 1
ATOM 2174 C C . GLN A 1 287 ? -0.905 -14.918 17.562 1.00 71.44 287 GLN A C 1
ATOM 2176 O O . GLN A 1 287 ? -1.583 -15.430 16.672 1.00 71.44 287 GLN A O 1
ATOM 2181 N N . PRO A 1 288 ? -0.735 -15.543 18.745 1.00 55.03 288 PRO A N 1
ATOM 2182 C CA . PRO A 1 288 ? -1.170 -16.924 18.989 1.00 55.03 288 PRO A CA 1
ATOM 2183 C C . PRO A 1 288 ? -2.682 -17.151 18.808 1.00 55.03 288 PRO A C 1
ATOM 2185 O O . PRO A 1 288 ? -3.112 -18.286 18.640 1.00 55.03 288 PRO A O 1
ATOM 2188 N N . ASN A 1 289 ? -3.484 -16.079 18.791 1.00 56.97 289 ASN A N 1
ATOM 2189 C CA . ASN A 1 289 ? -4.941 -16.127 18.635 1.00 56.97 289 ASN A CA 1
ATOM 2190 C C . ASN A 1 289 ? -5.444 -15.643 17.259 1.00 56.97 289 ASN A C 1
ATOM 2192 O O . ASN A 1 289 ? -6.654 -15.591 17.033 1.00 56.97 289 ASN A O 1
ATOM 2196 N N . VAL A 1 290 ? -4.554 -15.272 16.334 1.00 57.59 290 VAL A N 1
ATOM 2197 C CA . VAL A 1 290 ? -4.917 -14.900 14.958 1.00 57.59 290 VAL A CA 1
ATOM 2198 C C . VAL A 1 290 ? -4.605 -16.097 14.066 1.00 57.59 290 VAL A C 1
ATOM 2200 O O . VAL A 1 290 ? -3.506 -16.223 13.536 1.00 57.59 290 VAL A O 1
ATOM 2203 N N . SER A 1 291 ? -5.557 -17.025 13.928 1.00 48.62 291 SER A N 1
ATOM 2204 C CA . SER A 1 291 ? -5.353 -18.171 13.034 1.00 48.62 291 SER A CA 1
ATOM 2205 C C . SER A 1 291 ? -5.298 -17.698 11.574 1.00 48.62 291 SER A C 1
ATOM 2207 O O . SER A 1 291 ? -6.094 -16.843 11.179 1.00 48.62 291 SER A O 1
ATOM 2209 N N . LEU A 1 292 ? -4.395 -18.260 10.764 1.00 45.62 292 LEU A N 1
ATOM 2210 C CA . LEU A 1 292 ? -4.309 -18.017 9.312 1.00 45.62 292 LEU A CA 1
ATOM 2211 C C . LEU A 1 292 ? -5.650 -18.266 8.592 1.00 45.62 292 LEU A C 1
ATOM 2213 O O . LEU A 1 292 ? -5.996 -17.531 7.676 1.00 45.62 292 LEU A O 1
ATOM 2217 N N . LEU A 1 293 ? -6.457 -19.210 9.093 1.00 39.22 293 LEU A N 1
ATOM 2218 C CA . LEU A 1 293 ? -7.825 -19.503 8.629 1.00 39.22 293 LEU A CA 1
ATOM 2219 C C . LEU A 1 293 ? -8.819 -18.353 8.847 1.00 39.22 293 LEU A C 1
ATOM 2221 O O . LEU A 1 293 ? -9.952 -18.406 8.388 1.00 39.22 293 LEU A O 1
ATOM 2225 N N . THR A 1 294 ? -8.417 -17.320 9.584 1.00 43.91 294 THR A N 1
ATOM 2226 C CA . THR A 1 294 ? -9.238 -16.140 9.852 1.00 43.91 294 THR A CA 1
ATOM 2227 C C . THR A 1 294 ? -8.995 -15.006 8.855 1.00 43.91 294 THR A C 1
ATOM 2229 O O . THR A 1 294 ? -9.716 -14.012 8.897 1.00 43.91 294 THR A O 1
ATOM 2232 N N . LEU A 1 295 ? -7.948 -15.105 8.031 1.00 41.91 295 LEU A N 1
ATOM 2233 C CA . LEU A 1 295 ? -7.494 -14.044 7.125 1.00 41.91 295 LEU A CA 1
ATOM 2234 C C . LEU A 1 295 ? -7.483 -14.465 5.646 1.00 41.91 295 LEU A C 1
ATOM 2236 O O . LEU A 1 295 ? -7.227 -13.601 4.805 1.00 41.91 295 LEU A O 1
ATOM 2240 N N . CYS A 1 296 ? -7.758 -15.741 5.353 1.00 36.62 296 CYS A N 1
ATOM 2241 C CA . CYS A 1 296 ? -7.913 -16.301 4.009 1.00 36.62 296 CYS A CA 1
ATOM 2242 C C . CYS A 1 296 ? -9.387 -16.562 3.701 1.00 36.62 296 CYS A C 1
ATOM 2244 O O . CYS A 1 296 ? -10.055 -17.177 4.563 1.00 36.62 296 CYS A O 1
#

Sequence (296 aa):
MRAESSLSPPPEPHHRRGWIYDAGGRDPRIGCSVAAQHTKHIRICGNSGVILVAHHHLSPQFPMPVLPGRLQGLAMHIDKMAEETFNEHHKSVVYVMGRSAASTGIAKSTGFVIGRKGTSCLVMLCAHQVRNDDAITIRLPGQTEEYRATKMDKYCANGSDIAIIKADGVNEEVKALEFCDMVDVAAKTVVIRIGFVIPPNMPFHPLNPSVSIGTVTTKLVQNRSMGIADLVYSANGRHGLSGSVLLLGNKVIGMTYAIGGALEKDLGYARPSGTIHFQLKIWLNKQPNVSLLTLC

Secondary structure (DSSP, 8-state):
-------PPPPPP----PPPPP-----------------------TTS-------------SPPP---HHHHHHHHHHHHHHHHHHHHHGGGEEEEEEE-TT-SPEEEEEEEEEEEETTEEEEEEEGGGTTT-SEEEEE-TT--PPEEEEES-S--TTSS-EEEEEE----S--PPPEEP--S-PPTT-EEEEEE----TT--SS-PPPEEEEEEB-S---B-TTTSPBPEEEE----TT-TT-EEEETTEEEEEEEEE--TTSTTEEEEEEHHHHHHHHHHHHHT-TT--GGGT-

Solvent-accessible surface area (backbone atoms only — not comparable to full-atom values): 17699 Å² total; per-residue (Å²): 142,82,85,88,80,90,77,82,82,80,85,81,83,85,80,81,82,79,87,85,83,85,85,85,83,85,81,98,81,79,95,77,92,74,81,97,69,96,70,93,75,86,79,83,66,82,97,60,97,76,84,85,86,77,93,70,96,67,85,87,88,68,89,68,85,81,62,60,70,73,60,47,54,50,50,56,51,51,52,50,49,52,51,51,47,44,74,73,44,43,66,23,37,31,42,34,39,17,35,26,93,90,43,97,58,68,38,60,29,9,21,32,28,63,20,47,46,92,34,31,37,33,32,37,29,34,17,82,59,49,69,79,40,79,43,38,33,33,25,50,50,60,38,75,63,72,33,60,36,42,75,73,62,96,64,52,78,83,74,75,42,47,38,47,33,39,33,51,78,48,78,71,92,55,58,52,62,47,73,33,86,63,88,73,81,60,58,70,38,71,30,42,33,44,25,32,70,51,62,90,91,64,87,79,65,55,49,60,62,42,76,47,78,28,31,29,44,85,57,71,50,63,40,92,84,78,76,52,63,32,45,30,26,39,28,86,71,62,57,23,37,36,11,12,44,28,28,52,83,87,23,32,49,23,35,27,62,49,56,40,54,97,92,37,51,52,31,26,36,17,47,27,21,58,59,57,51,50,50,50,53,55,51,47,73,72,34,93,85,59,57,69,80,55,44,106

Foldseek 3Di:
DDDDDDDDDDDDDDDDDDDDDDDDDDDPPDDDDDDDDDDDDDDPDDDFPFDDDDDDDDDDDDDDPDDDVVVVVVVVVVVVLLVVLCVPAQQQKKWKWFAAPVDPDIQIAIWGFAFDFQQKTKTKFFCVSHLRGPWMWIDGAQDQDTFTKDWLDNDPPLVLRMTMIMTGRRNDDHDHAAADPDPDDDFQAKKKWWWDQDDPPDNGGRHTTDIGIKTFHPDQDQDPPHRQTWGKIFAADHPHQGNIFIDDRRHTQFGWHDADPPVRRGITTTRGSVSNVVVVVVSVVVCPPDDPVRGD

Organism: NCBI:txid191504

Radius of gyration: 23.11 Å; Cα contacts (8 Å, |Δi|>4): 520; chains: 1; bounding box: 91×57×56 Å

InterPro domains:
  IPR009003 Peptidase S1, PA clan [SSF50494] (85-280)